Protein AF-A0A524GMK8-F1 (afdb_monomer)

Sequence (303 aa):
PWGSTVVLCGSPEEVAEARLRLHRVGYEVAGALDIGNWIAAKQPVFSNEPIAPQELYRRMKDGSAPVIVDVRLPTEWMGLRIGNVLNMPLNQLSELSSKLDPAQPVTTVCNSAYRSSMGLGLLDRNGFKKVASMAGGGEAWITAGLPVLQPTAPGTAAAQPKRLVPLPDLIDPAQLKRMLMDLPGTFDLVDIRPTAHFSDYNLPGSRNVDVADLINNSVYLTGAGPLVIVDRDGSVALMAGGILAQKTARPIKVLFGGLSAYWNTAEMGEPVKAVPIAPGVPAAKPSIAPQTPDAPKKKSAGC

Structure (mmCIF, N/CA/C/O backbone):
data_AF-A0A524GMK8-F1
#
_entry.id   AF-A0A524GMK8-F1
#
loop_
_atom_site.group_PDB
_atom_site.id
_atom_site.type_symbol
_atom_site.label_atom_id
_atom_site.label_alt_id
_atom_site.label_comp_id
_atom_site.label_asym_id
_atom_site.label_entity_id
_atom_site.label_seq_id
_atom_site.pdbx_PDB_ins_code
_atom_site.Cartn_x
_atom_site.Cartn_y
_atom_site.Cartn_z
_atom_site.occupancy
_atom_site.B_iso_or_equiv
_atom_site.auth_seq_id
_atom_site.auth_comp_id
_atom_site.auth_asym_id
_atom_site.auth_atom_id
_atom_site.pdbx_PDB_model_num
ATOM 1 N N . PRO A 1 1 ? -20.615 3.533 3.857 1.00 54.44 1 PRO A N 1
ATOM 2 C CA . PRO A 1 1 ? -21.530 3.001 2.820 1.00 54.44 1 PRO A CA 1
ATOM 3 C C . PRO A 1 1 ? -22.330 4.146 2.196 1.00 54.44 1 PRO A C 1
ATOM 5 O O . PRO A 1 1 ? -22.780 5.030 2.921 1.00 54.44 1 PRO A O 1
ATOM 8 N N . TRP A 1 2 ? -22.462 4.158 0.870 1.00 61.56 2 TRP A N 1
ATOM 9 C CA . TRP A 1 2 ? -23.349 5.099 0.183 1.00 61.56 2 TRP A CA 1
ATOM 10 C C . TRP A 1 2 ? -24.781 4.963 0.730 1.00 61.56 2 TRP A C 1
ATOM 12 O O . TRP A 1 2 ? -25.239 3.846 0.964 1.00 61.56 2 TRP A O 1
ATOM 22 N N . GLY A 1 3 ? -25.444 6.090 1.008 1.00 71.06 3 GLY A N 1
ATOM 23 C CA . GLY A 1 3 ? -26.785 6.126 1.615 1.00 71.06 3 GLY A CA 1
ATOM 24 C C . GLY A 1 3 ? -26.837 5.977 3.145 1.00 71.06 3 GLY A C 1
ATOM 25 O O . GLY A 1 3 ? -27.923 5.906 3.709 1.00 71.06 3 GLY A O 1
ATOM 26 N N . SER A 1 4 ? -25.697 5.921 3.843 1.00 78.19 4 SER A N 1
ATOM 27 C CA . SER A 1 4 ? -25.675 5.952 5.314 1.00 78.19 4 SER A CA 1
ATOM 28 C C . SER A 1 4 ? -25.791 7.374 5.856 1.00 78.19 4 SER A C 1
ATOM 30 O O . SER A 1 4 ? -25.134 8.281 5.350 1.00 78.19 4 SER A O 1
ATOM 32 N N . THR A 1 5 ? -26.550 7.546 6.938 1.00 84.31 5 THR A N 1
ATOM 33 C CA . THR A 1 5 ? -26.620 8.805 7.688 1.00 84.31 5 THR A CA 1
ATOM 34 C C . THR A 1 5 ? -25.246 9.155 8.259 1.00 84.31 5 THR A C 1
ATOM 36 O O . THR A 1 5 ? -24.715 8.424 9.098 1.00 84.31 5 THR A O 1
ATOM 39 N N . VAL A 1 6 ? -24.669 10.274 7.818 1.00 90.12 6 VAL A N 1
ATOM 40 C CA . VAL A 1 6 ? -23.383 10.770 8.326 1.00 90.12 6 VAL A CA 1
ATOM 41 C C . VAL A 1 6 ? -23.623 11.869 9.352 1.00 90.12 6 VAL A C 1
ATOM 43 O O . VAL A 1 6 ? -24.271 12.870 9.055 1.00 90.12 6 VAL A O 1
ATOM 46 N N . VAL A 1 7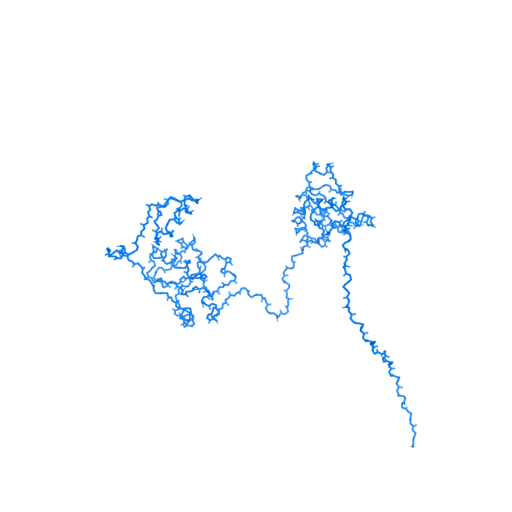 ? -23.065 11.700 10.549 1.00 91.31 7 VAL A N 1
ATOM 47 C CA . VAL A 1 7 ? -23.026 12.729 11.595 1.00 91.31 7 VAL A CA 1
ATOM 48 C C . VAL A 1 7 ? -21.565 13.051 11.878 1.00 91.31 7 VAL A C 1
ATOM 50 O O . VAL A 1 7 ? -20.759 12.141 12.076 1.00 91.31 7 VAL A O 1
ATOM 53 N N . LEU A 1 8 ? -21.216 14.334 11.856 1.00 92.19 8 LEU A N 1
ATOM 54 C CA . LEU A 1 8 ? -19.855 14.801 12.120 1.00 92.19 8 LEU A CA 1
ATOM 55 C C . LEU A 1 8 ? -19.672 15.148 13.593 1.00 92.19 8 LEU A C 1
ATOM 57 O O . LEU A 1 8 ? -20.618 15.553 14.248 1.00 92.19 8 LEU A O 1
ATOM 61 N N . CYS A 1 9 ? -18.456 15.024 14.106 1.00 89.69 9 CYS A N 1
ATOM 62 C CA . CYS A 1 9 ? -18.094 15.444 15.456 1.00 89.69 9 CYS A CA 1
ATOM 63 C C . CYS A 1 9 ? -16.723 16.117 15.383 1.00 89.69 9 CYS A C 1
ATOM 65 O O . CYS A 1 9 ? -15.827 15.584 14.730 1.00 89.69 9 CYS A O 1
ATOM 67 N N . GLY A 1 10 ? -16.565 17.272 16.023 1.00 88.75 10 GLY A N 1
ATOM 68 C CA . GLY A 1 10 ? -15.344 18.077 15.961 1.00 88.75 10 GLY A CA 1
ATOM 69 C C . GLY A 1 10 ? -15.625 19.541 16.276 1.00 88.75 10 GLY A C 1
ATOM 70 O O . GLY A 1 10 ? -16.745 19.894 16.654 1.00 88.75 10 GLY A O 1
ATOM 71 N N . SER A 1 11 ? -14.620 20.396 16.111 1.00 88.94 11 SER A N 1
ATOM 72 C CA . SER A 1 11 ? -14.816 21.843 16.218 1.00 88.94 11 SER A CA 1
ATOM 73 C C . SER A 1 11 ? -15.738 22.366 15.101 1.00 88.94 11 SER A C 1
ATOM 75 O O . SER A 1 11 ? -15.845 21.741 14.039 1.00 88.94 11 SER A O 1
ATOM 77 N N . PRO A 1 12 ? -16.400 23.522 15.289 1.00 88.56 12 PRO A N 1
ATOM 78 C CA . PRO A 1 12 ? -17.263 24.102 14.258 1.00 88.56 12 PRO A CA 1
ATOM 79 C C . PRO A 1 12 ? -16.560 24.301 12.905 1.00 88.56 12 PRO A C 1
ATOM 81 O O . PRO A 1 12 ? -17.168 24.074 11.858 1.00 88.56 12 PRO A O 1
ATOM 84 N N . GLU A 1 13 ? -15.279 24.679 12.925 1.00 91.25 13 GLU A N 1
ATOM 85 C CA . GLU A 1 13 ? -14.460 24.883 11.725 1.00 91.25 13 GLU A CA 1
ATOM 86 C C . GLU A 1 13 ? -14.201 23.563 10.984 1.00 91.25 13 GLU A C 1
ATOM 88 O O . GLU A 1 13 ? -14.466 23.460 9.783 1.00 91.25 13 GLU A O 1
ATOM 93 N N . GLU A 1 14 ? -13.781 22.519 11.706 1.00 91.19 14 GLU A N 1
ATOM 94 C CA . GLU A 1 14 ? -13.540 21.186 11.137 1.00 91.19 14 GLU A CA 1
ATOM 95 C C . GLU A 1 14 ? -14.823 20.566 10.580 1.00 91.19 14 GLU A C 1
ATOM 97 O O . GLU A 1 14 ? -14.815 19.960 9.508 1.00 91.19 14 GLU A O 1
ATOM 102 N N . VAL A 1 15 ? -15.948 20.726 11.283 1.00 92.69 15 VAL A N 1
ATOM 103 C CA . VAL A 1 15 ? -17.256 20.230 10.838 1.00 92.69 15 VAL A CA 1
ATOM 104 C C . VAL A 1 15 ? -17.680 20.915 9.539 1.00 92.69 15 VAL A C 1
ATOM 106 O O . VAL A 1 15 ? -18.165 20.242 8.625 1.00 92.69 15 VAL A O 1
ATOM 109 N N . ALA A 1 16 ? -17.491 22.232 9.427 1.00 90.88 16 ALA A N 1
ATOM 110 C CA . ALA A 1 16 ? -17.815 22.980 8.215 1.00 90.88 16 ALA A CA 1
ATOM 111 C C . ALA A 1 16 ? -16.963 22.520 7.021 1.00 90.88 16 ALA A C 1
ATOM 113 O O . ALA A 1 16 ? -17.498 22.253 5.938 1.00 90.88 16 ALA A O 1
ATOM 114 N N . GLU A 1 17 ? -15.654 22.360 7.224 1.00 93.25 17 GLU A N 1
ATOM 115 C CA . GLU A 1 17 ? -14.736 21.862 6.198 1.00 93.25 17 GLU A CA 1
ATOM 116 C C . GLU A 1 17 ? -15.067 20.419 5.783 1.00 93.25 17 GLU A C 1
ATOM 118 O O . GLU A 1 17 ? -15.180 20.114 4.589 1.00 93.25 17 GLU A O 1
ATOM 123 N N . ALA A 1 18 ? -15.262 19.526 6.755 1.00 92.69 18 ALA A N 1
ATOM 124 C CA . ALA A 1 18 ? -15.585 18.125 6.511 1.00 92.69 18 ALA A CA 1
ATOM 125 C C . ALA A 1 18 ? -16.914 17.978 5.762 1.00 92.69 18 ALA A C 1
ATOM 127 O O . ALA A 1 18 ? -16.993 17.196 4.812 1.00 92.69 18 ALA A O 1
ATOM 128 N N . ARG A 1 19 ? -17.935 18.774 6.110 1.00 93.38 19 ARG A N 1
ATOM 129 C CA . ARG A 1 19 ? -19.222 18.802 5.399 1.00 93.38 19 ARG A CA 1
ATOM 130 C C . ARG A 1 19 ? -19.050 19.172 3.928 1.00 93.38 19 ARG A C 1
ATOM 132 O O . ARG A 1 19 ? -19.602 18.489 3.067 1.00 93.38 19 ARG A O 1
ATOM 139 N N . LEU A 1 20 ? -18.258 20.204 3.629 1.00 91.31 20 LEU A N 1
ATOM 140 C CA . LEU A 1 20 ? -17.973 20.614 2.251 1.00 91.31 20 LEU A CA 1
ATOM 141 C C . LEU A 1 20 ? -17.259 19.504 1.466 1.00 91.31 20 LEU A C 1
ATOM 143 O O . LEU A 1 20 ? -17.615 19.221 0.321 1.00 91.31 20 LEU A O 1
ATOM 147 N N . ARG A 1 21 ? -16.250 18.867 2.070 1.00 93.56 21 ARG A N 1
ATOM 148 C CA . ARG A 1 21 ? -15.472 17.797 1.425 1.00 93.56 21 ARG A CA 1
ATOM 149 C C . ARG A 1 21 ? -16.310 16.549 1.171 1.00 93.56 21 ARG A C 1
ATOM 151 O O . ARG A 1 21 ? -16.232 15.995 0.079 1.00 93.56 21 ARG A O 1
ATOM 158 N N . LEU A 1 22 ? -17.132 16.142 2.136 1.00 90.94 22 LEU A N 1
ATOM 159 C CA . LEU A 1 22 ? -18.020 14.983 2.017 1.00 90.94 22 LEU A CA 1
ATOM 160 C C . LEU A 1 22 ? -19.098 15.185 0.951 1.00 90.94 22 LEU A C 1
ATOM 162 O O . LEU A 1 22 ? -19.335 14.280 0.154 1.00 90.94 22 LEU A O 1
ATOM 166 N N . HIS A 1 23 ? -19.665 16.389 0.853 1.00 89.94 23 HIS A N 1
ATOM 167 C CA . HIS A 1 23 ? -20.620 16.714 -0.206 1.00 89.94 23 HIS A CA 1
ATOM 168 C C . HIS A 1 23 ? -20.011 16.546 -1.610 1.00 89.94 23 HIS A C 1
ATOM 170 O O . HIS A 1 23 ? -20.660 16.030 -2.514 1.00 89.94 23 HIS A O 1
ATOM 176 N N . ARG A 1 24 ? -18.736 16.918 -1.810 1.00 91.31 24 ARG A N 1
ATOM 177 C CA . ARG A 1 24 ? -18.041 16.768 -3.110 1.00 91.31 24 ARG A CA 1
ATOM 178 C C . ARG A 1 24 ? -17.852 15.317 -3.546 1.00 91.31 24 ARG A C 1
ATOM 180 O O . ARG A 1 24 ? -17.726 15.062 -4.738 1.00 91.31 24 ARG A O 1
ATOM 187 N N . VAL A 1 25 ? -17.820 14.387 -2.597 1.00 88.94 25 VAL A N 1
ATOM 188 C CA . VAL A 1 25 ? -17.731 12.944 -2.863 1.00 88.94 25 VAL A CA 1
ATOM 189 C C . VAL A 1 25 ? -19.093 12.246 -2.748 1.00 88.94 25 VAL A C 1
ATOM 191 O O . VAL A 1 25 ? -19.148 11.019 -2.744 1.00 88.94 25 VAL A O 1
ATOM 194 N N . GLY A 1 26 ? -20.182 13.024 -2.682 1.00 87.12 26 GLY A N 1
ATOM 195 C CA . GLY A 1 26 ? -21.561 12.541 -2.758 1.00 87.12 26 GLY A CA 1
ATOM 196 C C . GLY A 1 26 ? -22.177 12.067 -1.442 1.00 87.12 26 GLY A C 1
ATOM 197 O O . GLY A 1 26 ? -23.202 11.392 -1.459 1.00 87.12 26 GLY A O 1
ATOM 198 N N . TYR A 1 27 ? -21.580 12.409 -0.299 1.00 88.69 27 TYR A N 1
ATOM 199 C CA . TYR A 1 27 ? -22.165 12.128 1.012 1.00 88.69 27 TYR A CA 1
ATOM 200 C C . TYR A 1 27 ? -22.990 13.309 1.522 1.00 88.69 27 TYR A C 1
ATOM 202 O O . TYR A 1 27 ? -22.522 14.449 1.540 1.00 88.69 27 TYR A O 1
ATOM 210 N N . GLU A 1 28 ? -24.184 13.012 2.031 1.00 87.12 28 GLU A N 1
ATOM 211 C CA . GLU A 1 28 ? -25.009 13.973 2.759 1.00 87.12 28 GLU A CA 1
ATOM 212 C C . GLU A 1 28 ? -24.764 13.862 4.267 1.00 87.12 28 GLU A C 1
ATOM 214 O O . GLU A 1 28 ? -24.875 12.793 4.872 1.00 87.12 28 GLU A O 1
ATOM 219 N N . VAL A 1 29 ? -24.416 14.991 4.884 1.00 90.25 29 VAL A N 1
ATOM 220 C CA . VAL A 1 29 ? -24.220 15.092 6.332 1.00 90.25 29 VAL A CA 1
ATOM 221 C C . VAL A 1 29 ? -25.539 15.498 6.979 1.00 90.25 29 VAL A C 1
ATOM 223 O O . VAL A 1 29 ? -26.025 16.604 6.745 1.00 90.25 29 VAL A O 1
ATOM 226 N N . ALA A 1 30 ? -26.084 14.618 7.816 1.00 89.81 30 ALA A N 1
ATOM 227 C CA . ALA A 1 30 ? -27.350 14.811 8.518 1.00 89.81 30 ALA A CA 1
ATOM 228 C C . ALA A 1 30 ? -27.254 15.826 9.665 1.00 89.81 30 ALA A C 1
ATOM 230 O O . ALA A 1 30 ? -28.245 16.456 10.022 1.00 89.81 30 ALA A O 1
ATOM 231 N N . GLY A 1 31 ? -26.066 16.003 10.243 1.00 90.38 31 GLY A N 1
ATOM 232 C CA . GLY A 1 31 ? -25.846 16.975 11.305 1.00 90.38 31 GLY A CA 1
ATOM 233 C C . GLY A 1 31 ? -24.457 16.885 11.921 1.00 90.38 31 GLY A C 1
ATOM 234 O O . GLY A 1 31 ? -23.596 16.127 11.464 1.00 90.38 31 GLY A O 1
ATOM 235 N N . ALA A 1 32 ? -24.264 17.667 12.977 1.00 91.31 32 ALA A N 1
ATOM 236 C CA . ALA A 1 32 ? -23.066 17.654 13.798 1.00 91.31 32 ALA A CA 1
ATOM 237 C C . ALA A 1 32 ? -23.431 17.307 15.242 1.00 91.31 32 ALA A C 1
ATOM 239 O O . ALA A 1 32 ? -24.454 17.758 15.758 1.00 91.31 32 ALA A O 1
ATOM 240 N N . LEU A 1 33 ? -22.593 16.499 15.874 1.00 89.44 33 LEU A N 1
ATOM 241 C CA . LEU A 1 33 ? -22.683 16.109 17.264 1.00 89.44 33 LEU A CA 1
ATOM 242 C C . LEU A 1 33 ? -21.609 16.847 18.061 1.00 89.44 33 LEU A C 1
ATOM 244 O O . LEU A 1 33 ? -20.425 16.784 17.734 1.00 89.44 33 LEU A O 1
ATOM 248 N N . ASP A 1 34 ? -22.037 17.489 19.142 1.00 89.44 34 ASP A N 1
ATOM 249 C CA . ASP A 1 34 ? -21.149 18.022 20.167 1.00 89.44 34 ASP A CA 1
ATOM 250 C C . ASP A 1 34 ? -20.914 16.946 21.238 1.00 89.44 34 ASP A C 1
ATOM 252 O O . ASP A 1 34 ? -21.844 16.517 21.932 1.00 89.44 34 ASP A O 1
ATOM 256 N N . ILE A 1 35 ? -19.664 16.492 21.361 1.00 86.12 35 ILE A N 1
ATOM 257 C CA . ILE A 1 35 ? -19.292 15.447 22.320 1.00 86.12 35 ILE A CA 1
ATOM 258 C C . ILE A 1 35 ? -19.439 15.909 23.776 1.00 86.12 35 ILE A C 1
ATOM 260 O O . ILE A 1 35 ? -19.764 15.099 24.642 1.00 86.12 35 ILE A O 1
ATOM 264 N N . GLY A 1 36 ? -19.253 17.200 24.058 1.00 88.25 36 GLY A N 1
ATOM 265 C CA . GLY A 1 36 ? -19.432 17.778 25.387 1.00 88.25 36 GLY A CA 1
ATOM 266 C C . GLY A 1 36 ? -20.886 17.686 25.836 1.00 88.25 36 GLY A C 1
ATOM 267 O O . GLY A 1 36 ? -21.161 17.211 26.938 1.00 88.25 36 GLY A O 1
ATOM 268 N N . ASN A 1 37 ? -21.823 18.029 24.950 1.00 90.12 37 ASN A N 1
ATOM 269 C CA . ASN A 1 37 ? -23.256 17.873 25.216 1.00 90.12 37 ASN A CA 1
ATOM 270 C C . ASN A 1 37 ? -23.659 16.399 25.369 1.00 90.12 37 ASN A C 1
ATOM 272 O O . ASN A 1 37 ? -24.466 16.074 26.238 1.00 90.12 37 ASN A O 1
ATOM 276 N N . TRP A 1 38 ? -23.077 15.496 24.574 1.00 89.75 38 TRP A N 1
ATOM 277 C CA . TRP A 1 38 ? -23.305 14.050 24.693 1.00 89.75 38 TRP A CA 1
ATOM 278 C C . TRP A 1 38 ? -22.874 13.511 26.065 1.00 89.75 38 TRP A C 1
ATOM 280 O O . TRP A 1 38 ? -23.631 12.796 26.728 1.00 89.75 38 TRP A O 1
ATOM 290 N N . ILE A 1 39 ? -21.683 13.911 26.522 1.00 89.62 39 ILE A N 1
ATOM 291 C CA . ILE A 1 39 ? -21.149 13.558 27.843 1.00 89.62 39 ILE A CA 1
ATOM 292 C C . ILE A 1 39 ? -22.009 14.171 28.956 1.00 89.62 39 ILE A C 1
ATOM 294 O O . ILE A 1 39 ? -22.375 13.472 29.901 1.00 89.62 39 ILE A O 1
ATOM 298 N N . ALA A 1 40 ? -22.386 15.449 28.840 1.00 92.50 40 ALA A N 1
ATOM 299 C CA . ALA A 1 40 ? -23.237 16.134 29.817 1.00 92.50 40 ALA A CA 1
ATOM 300 C C . ALA A 1 40 ? -24.624 15.480 29.939 1.00 92.50 40 ALA A C 1
ATOM 302 O O . ALA A 1 40 ? -25.166 15.358 31.038 1.00 92.50 40 ALA A O 1
ATOM 303 N N . ALA A 1 41 ? -25.163 14.981 28.825 1.00 93.19 41 ALA A N 1
ATOM 304 C CA . ALA A 1 41 ? -26.403 14.214 28.773 1.00 93.19 41 ALA A CA 1
ATOM 305 C C . ALA A 1 41 ? -26.263 12.767 29.289 1.00 93.19 41 ALA A C 1
ATOM 307 O O . ALA A 1 41 ? -27.230 12.007 29.218 1.00 93.19 41 ALA A O 1
ATOM 308 N N . LYS A 1 42 ? -25.088 12.377 29.810 1.00 91.50 42 LYS A N 1
ATOM 309 C CA . LYS A 1 42 ? -24.774 11.032 30.327 1.00 91.50 42 LYS A CA 1
ATOM 310 C C . LYS A 1 42 ? -25.042 9.919 29.313 1.00 91.50 42 LYS A C 1
ATOM 312 O O . LYS A 1 42 ? -25.407 8.803 29.685 1.00 91.50 42 LYS A O 1
ATOM 317 N N . GLN A 1 43 ? -24.879 10.227 28.031 1.00 90.25 43 GLN A N 1
ATOM 318 C CA . GLN A 1 43 ? -25.017 9.232 26.980 1.00 90.25 43 GLN A CA 1
ATOM 319 C C . GLN A 1 43 ? -23.828 8.257 27.006 1.00 90.25 43 GLN A C 1
ATOM 321 O O . GLN A 1 43 ? -22.758 8.600 27.519 1.00 90.25 43 GLN A O 1
ATOM 326 N N . PRO A 1 44 ? -23.980 7.039 26.457 1.00 85.56 44 PRO A N 1
ATOM 327 C CA . PRO A 1 44 ? -22.906 6.056 26.445 1.00 85.56 44 PRO A CA 1
ATOM 328 C C . PRO A 1 44 ? -21.674 6.577 25.700 1.00 85.56 44 PRO A C 1
ATOM 330 O O . PRO A 1 44 ? -21.772 7.048 24.564 1.00 85.56 44 PRO A O 1
ATOM 333 N N . VAL A 1 45 ? -20.508 6.456 26.333 1.00 83.50 45 VAL A N 1
ATOM 334 C CA . VAL A 1 45 ? -19.208 6.754 25.728 1.00 83.50 45 VAL A CA 1
ATOM 335 C C . VAL A 1 45 ? -18.346 5.511 25.832 1.00 83.50 45 VAL A C 1
ATOM 337 O O . VAL A 1 45 ? -18.158 4.956 26.913 1.00 83.50 45 VAL A O 1
ATOM 340 N N . PHE A 1 46 ? -17.817 5.084 24.692 1.00 81.44 46 PHE A N 1
ATOM 341 C CA . PHE A 1 46 ? -16.808 4.044 24.646 1.00 81.44 46 PHE A CA 1
ATOM 342 C C . PHE A 1 46 ? -15.427 4.691 24.747 1.00 81.44 46 PHE A C 1
ATOM 344 O O . PHE A 1 46 ? -15.064 5.522 23.915 1.00 81.44 46 PHE A O 1
ATOM 351 N N . SER A 1 47 ? -14.664 4.308 25.765 1.00 79.69 47 SER A N 1
ATOM 352 C CA . SER A 1 47 ? -13.269 4.701 25.932 1.00 79.69 47 SER A CA 1
ATOM 353 C C . SER A 1 47 ? -12.429 3.452 26.148 1.00 79.69 47 SER A C 1
ATOM 355 O O . SER A 1 47 ? -12.870 2.493 26.781 1.00 79.69 47 SER A O 1
ATOM 357 N N . ASN A 1 4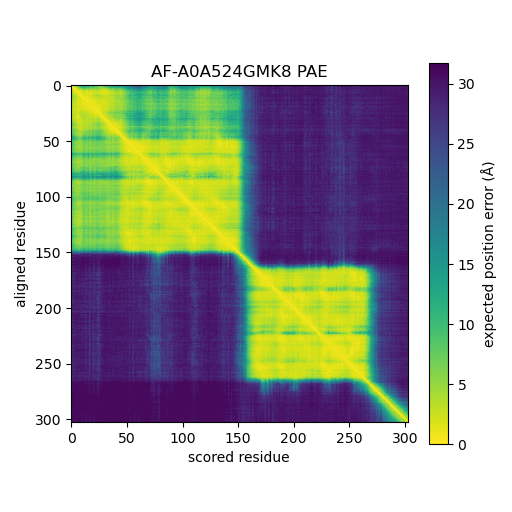8 ? -11.219 3.463 25.609 1.00 83.81 48 ASN A N 1
ATOM 358 C CA . ASN A 1 48 ? -10.216 2.438 25.839 1.00 83.81 48 ASN A CA 1
ATOM 359 C C . ASN A 1 48 ? -8.875 3.114 26.095 1.00 83.81 48 ASN A C 1
ATOM 361 O O . ASN A 1 48 ? -8.622 4.222 25.622 1.00 83.81 48 ASN A O 1
ATOM 365 N N . GLU A 1 49 ? -8.024 2.427 26.844 1.00 87.75 49 GLU A N 1
ATOM 366 C CA . GLU A 1 49 ? -6.667 2.880 27.094 1.00 87.75 49 GLU A CA 1
ATOM 367 C C . GLU A 1 49 ? -5.744 2.372 25.975 1.00 87.75 49 GLU A C 1
ATOM 369 O O . GLU A 1 49 ? -5.672 1.158 25.739 1.00 87.75 49 GLU A O 1
ATOM 374 N N . PRO A 1 50 ? -5.043 3.269 25.256 1.00 92.06 50 PRO A N 1
ATOM 375 C CA . PRO A 1 50 ? -4.076 2.860 24.252 1.00 92.06 50 PRO A CA 1
ATOM 376 C C . PRO A 1 50 ? -2.921 2.070 24.872 1.00 92.06 50 PRO A C 1
ATOM 378 O O . PRO A 1 50 ? -2.380 2.443 25.910 1.00 92.06 50 PRO A O 1
ATOM 381 N N . ILE A 1 51 ? -2.479 1.006 24.202 1.00 94.75 51 ILE A N 1
ATOM 382 C CA . ILE A 1 51 ? -1.336 0.209 24.667 1.00 94.75 51 ILE A CA 1
ATOM 383 C C . ILE A 1 51 ? -0.044 0.838 24.139 1.00 94.75 51 ILE A C 1
ATOM 385 O O . ILE A 1 51 ? 0.099 1.045 22.932 1.00 94.75 51 ILE A O 1
ATOM 389 N N . ALA A 1 52 ? 0.913 1.124 25.023 1.00 95.94 52 ALA A N 1
ATOM 390 C CA . ALA A 1 52 ? 2.229 1.623 24.627 1.00 95.94 52 ALA A CA 1
ATOM 391 C C . ALA A 1 52 ? 3.015 0.568 23.811 1.00 95.94 52 ALA A C 1
ATOM 393 O O . ALA A 1 52 ? 2.943 -0.620 24.140 1.00 95.94 52 ALA A O 1
ATOM 394 N N . PRO A 1 53 ? 3.818 0.960 22.800 1.00 95.12 53 PRO A N 1
ATOM 395 C CA . PRO A 1 53 ? 4.577 0.016 21.971 1.00 95.12 53 PRO A CA 1
ATOM 396 C C . PRO A 1 53 ? 5.467 -0.948 22.768 1.00 95.12 53 PRO A C 1
ATOM 398 O O . PRO A 1 53 ? 5.485 -2.148 22.503 1.00 95.12 53 PRO A O 1
ATOM 401 N N . GLN A 1 54 ? 6.172 -0.446 23.786 1.00 95.62 54 GLN A N 1
ATOM 402 C CA . GLN A 1 54 ? 7.065 -1.240 24.634 1.00 95.62 54 GLN A CA 1
ATOM 403 C C . GLN A 1 54 ? 6.295 -2.279 25.455 1.00 95.62 54 GLN A C 1
ATOM 405 O O . GLN A 1 54 ? 6.755 -3.410 25.599 1.00 95.62 54 GLN A O 1
ATOM 410 N N . GLU A 1 55 ? 5.113 -1.914 25.957 1.00 95.50 55 GLU A N 1
ATOM 411 C CA . GLU A 1 55 ? 4.245 -2.830 26.697 1.00 95.50 55 GLU A CA 1
ATOM 412 C C . GLU A 1 55 ? 3.654 -3.893 25.768 1.00 95.50 55 GLU A C 1
ATOM 414 O O . GLU A 1 55 ? 3.664 -5.077 26.104 1.00 95.50 55 GLU A O 1
ATOM 419 N N . LEU A 1 56 ? 3.212 -3.510 24.564 1.00 94.75 56 LEU A N 1
ATOM 420 C CA . LEU A 1 56 ? 2.747 -4.473 23.567 1.00 94.75 56 LEU A CA 1
ATOM 421 C C . LEU A 1 56 ? 3.864 -5.459 23.195 1.00 94.75 56 LEU A C 1
ATOM 423 O O . LEU A 1 56 ? 3.633 -6.665 23.166 1.00 94.75 56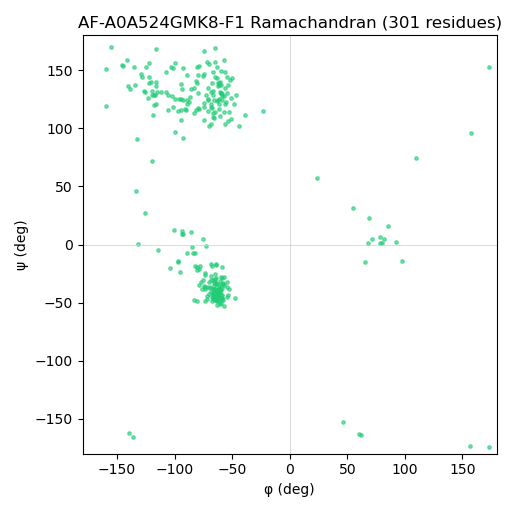 LEU A O 1
ATOM 427 N N . TYR A 1 57 ? 5.091 -4.972 22.996 1.00 95.06 57 TYR A N 1
ATOM 428 C CA . TYR A 1 57 ? 6.249 -5.822 22.724 1.00 95.06 57 TYR A CA 1
ATOM 429 C C . TYR A 1 57 ? 6.603 -6.746 23.894 1.00 95.06 57 TYR A C 1
ATOM 431 O O . TYR A 1 57 ? 6.929 -7.913 23.673 1.00 95.06 57 TYR A O 1
ATOM 439 N N . ARG A 1 58 ? 6.503 -6.267 25.141 1.00 95.19 58 ARG A N 1
ATOM 440 C CA . ARG A 1 58 ? 6.681 -7.099 26.341 1.00 95.19 58 ARG A CA 1
ATOM 441 C C . ARG A 1 58 ? 5.688 -8.264 26.340 1.00 95.19 58 ARG A C 1
ATOM 443 O O . ARG A 1 58 ? 6.116 -9.406 26.487 1.00 95.19 58 ARG A O 1
ATOM 450 N N . ARG A 1 59 ? 4.407 -7.983 26.068 1.00 93.94 59 ARG A N 1
ATOM 451 C CA . ARG A 1 59 ? 3.348 -9.003 25.961 1.00 93.94 59 ARG A CA 1
ATOM 452 C C . ARG A 1 59 ? 3.555 -9.969 24.790 1.00 93.94 59 ARG A C 1
ATOM 454 O O . ARG A 1 59 ? 3.202 -11.140 24.860 1.00 93.94 59 ARG A O 1
ATOM 461 N N . MET A 1 60 ? 4.150 -9.506 23.690 1.00 92.50 60 MET A N 1
ATOM 462 C CA . MET A 1 60 ? 4.520 -10.393 22.577 1.00 92.50 60 MET A CA 1
ATOM 463 C C . MET A 1 60 ? 5.611 -11.391 22.974 1.00 92.50 60 MET A C 1
ATOM 465 O O . MET A 1 60 ? 5.582 -12.526 22.507 1.00 92.50 60 MET A O 1
ATOM 469 N N . LYS A 1 61 ? 6.562 -10.997 23.831 1.00 92.25 61 LYS A N 1
ATOM 470 C CA . LYS A 1 61 ? 7.645 -11.885 24.283 1.00 92.25 61 LYS A CA 1
ATOM 471 C C . LYS A 1 61 ? 7.208 -12.908 25.321 1.00 92.25 61 LYS A C 1
ATOM 473 O O . LYS A 1 61 ? 7.716 -14.022 25.306 1.00 92.25 61 LYS A O 1
ATOM 478 N N . ASP A 1 62 ? 6.329 -12.519 26.238 1.00 93.56 62 ASP A N 1
ATOM 479 C CA . ASP A 1 62 ? 5.863 -13.397 27.318 1.00 93.56 62 ASP A CA 1
ATOM 480 C C . ASP A 1 62 ? 4.682 -14.298 26.900 1.00 93.56 62 ASP A C 1
ATOM 482 O O . ASP A 1 62 ? 4.233 -15.129 27.686 1.00 93.56 62 ASP A O 1
ATOM 486 N N . GLY A 1 63 ? 4.197 -14.158 25.659 1.00 89.44 63 GLY A N 1
ATOM 487 C CA . GLY A 1 63 ? 3.093 -14.947 25.110 1.00 89.44 63 GLY A CA 1
ATOM 488 C C . GLY A 1 63 ? 1.703 -14.493 25.565 1.00 89.44 63 GLY A C 1
ATOM 489 O O . GLY A 1 63 ? 0.720 -15.147 25.226 1.00 89.44 63 GLY A O 1
ATOM 490 N N . SER A 1 64 ? 1.593 -13.377 26.293 1.00 92.50 64 SER A N 1
ATOM 491 C CA . SER A 1 64 ? 0.322 -12.796 26.756 1.00 92.50 64 SER A CA 1
ATOM 492 C C . SER A 1 64 ? -0.253 -11.731 25.811 1.00 92.50 64 SER A C 1
ATOM 494 O O . SER A 1 64 ? -1.179 -10.997 26.171 1.00 92.50 64 SER A O 1
ATOM 496 N N . ALA A 1 65 ? 0.299 -11.609 24.601 1.00 90.50 65 ALA A N 1
ATOM 497 C CA . ALA A 1 65 ? -0.148 -10.627 23.625 1.00 90.50 65 ALA A CA 1
ATOM 498 C C . ALA A 1 65 ? -1.621 -10.824 23.228 1.00 90.50 65 ALA A C 1
ATOM 500 O O . ALA A 1 65 ? -2.062 -11.953 23.007 1.00 90.50 65 ALA A O 1
ATOM 501 N N . PRO A 1 66 ? -2.375 -9.721 23.072 1.00 92.75 66 PRO A N 1
ATOM 502 C CA . PRO A 1 66 ? -3.672 -9.764 22.414 1.00 92.75 66 PRO A CA 1
ATOM 503 C C . PRO A 1 66 ? -3.520 -10.139 20.935 1.00 92.75 66 PRO A C 1
ATOM 505 O O . PRO A 1 66 ? -2.425 -10.088 20.372 1.00 92.75 66 PRO A O 1
ATOM 508 N N . VAL A 1 67 ? -4.633 -10.436 20.268 1.00 94.31 67 VAL A N 1
ATOM 509 C CA . VAL A 1 67 ? -4.658 -10.551 18.808 1.00 94.31 67 VAL A CA 1
ATOM 510 C C . VAL A 1 67 ? -4.341 -9.182 18.216 1.00 94.31 67 VAL A C 1
ATOM 512 O O . VAL A 1 67 ? -5.108 -8.235 18.374 1.00 94.31 67 VAL A O 1
ATOM 515 N N . ILE A 1 68 ? -3.205 -9.056 17.537 1.00 95.00 68 ILE A N 1
ATOM 516 C CA . ILE A 1 68 ? -2.795 -7.788 16.930 1.00 95.00 68 ILE A CA 1
ATOM 517 C C . ILE A 1 68 ? -3.280 -7.747 15.478 1.00 95.00 68 ILE A C 1
ATOM 519 O O . ILE A 1 68 ? -2.963 -8.634 14.679 1.00 95.00 68 ILE A O 1
ATOM 523 N N . VAL A 1 69 ? -4.033 -6.700 15.144 1.00 96.12 69 VAL A N 1
ATOM 524 C CA . VAL A 1 69 ? -4.639 -6.482 13.827 1.00 96.12 69 VAL A CA 1
ATOM 525 C C . VAL A 1 69 ? -4.106 -5.189 13.215 1.00 96.12 69 VAL A C 1
ATOM 527 O O . VAL A 1 69 ? -4.408 -4.089 13.675 1.00 96.12 69 VAL A O 1
ATOM 530 N N . ASP A 1 70 ? -3.325 -5.308 12.149 1.00 95.94 70 ASP A N 1
ATOM 531 C CA . ASP A 1 70 ? -2.880 -4.181 11.340 1.00 95.94 70 ASP A CA 1
ATOM 532 C C . ASP A 1 70 ? -3.975 -3.774 10.348 1.00 95.94 70 ASP A C 1
ATOM 534 O O . ASP A 1 70 ? -4.332 -4.546 9.453 1.00 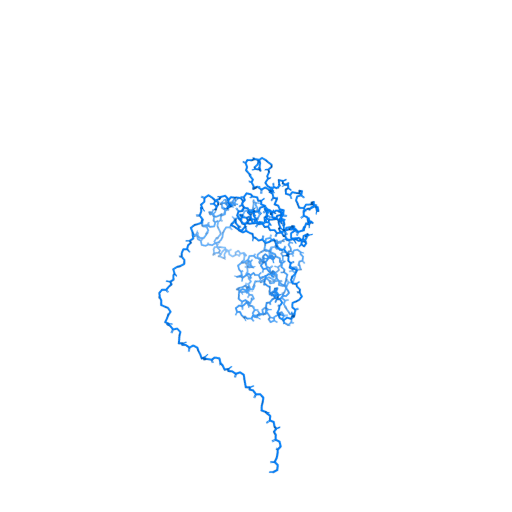95.94 70 ASP A O 1
ATOM 538 N N . VAL A 1 71 ? -4.498 -2.557 10.504 1.00 96.56 71 VAL A N 1
ATOM 539 C CA . VAL A 1 71 ? -5.611 -2.020 9.703 1.00 96.56 71 VAL A CA 1
ATOM 540 C C . VAL A 1 71 ? -5.159 -1.204 8.490 1.00 96.56 71 VAL A C 1
ATOM 542 O O . VAL A 1 71 ? -5.977 -0.539 7.844 1.00 96.56 71 VAL A O 1
ATOM 545 N N . ARG A 1 72 ? -3.860 -1.209 8.174 1.00 95.06 72 ARG A N 1
ATOM 546 C CA . ARG A 1 72 ? -3.319 -0.591 6.954 1.00 95.06 72 ARG A CA 1
ATOM 547 C C . ARG A 1 72 ? -3.636 -1.427 5.717 1.00 95.06 72 ARG A C 1
ATOM 549 O O . ARG A 1 72 ? -4.044 -2.586 5.814 1.00 95.06 72 ARG A O 1
ATOM 556 N N . LEU A 1 73 ? -3.435 -0.836 4.540 1.00 93.12 73 LEU A N 1
ATOM 557 C CA . LEU A 1 73 ? -3.540 -1.574 3.284 1.00 93.12 73 LEU A CA 1
ATOM 558 C C . LEU A 1 73 ? -2.467 -2.677 3.218 1.00 93.12 73 LEU A C 1
ATOM 560 O O . LEU A 1 73 ? -1.385 -2.504 3.790 1.00 93.12 73 LEU A O 1
ATOM 564 N N . PRO A 1 74 ? -2.710 -3.776 2.477 1.00 90.44 74 PRO A N 1
ATOM 565 C CA . PRO A 1 74 ? -1.750 -4.874 2.381 1.00 90.44 74 PRO A CA 1
ATOM 566 C C . PRO A 1 74 ? -0.375 -4.428 1.880 1.00 90.44 74 PRO A C 1
ATOM 568 O O . PRO A 1 74 ? 0.638 -4.917 2.360 1.00 90.44 74 PRO A O 1
ATOM 571 N N . THR A 1 75 ? -0.322 -3.450 0.972 1.00 86.12 75 THR A N 1
ATOM 572 C CA . THR A 1 75 ? 0.930 -2.883 0.448 1.00 86.12 75 THR A CA 1
ATOM 573 C C . THR A 1 75 ? 1.766 -2.197 1.532 1.00 86.12 75 THR A C 1
ATOM 575 O O . THR A 1 75 ? 2.975 -2.409 1.598 1.00 86.12 75 THR A O 1
ATOM 578 N N . GLU A 1 76 ? 1.131 -1.424 2.416 1.00 88.44 76 GLU A N 1
ATOM 579 C CA . GLU A 1 76 ? 1.790 -0.769 3.553 1.00 88.44 76 GLU A CA 1
ATOM 580 C C . GLU A 1 76 ? 2.286 -1.801 4.577 1.00 88.44 76 GLU A C 1
ATOM 582 O O . GLU A 1 76 ? 3.418 -1.720 5.055 1.00 88.44 76 GLU A O 1
ATOM 587 N N . TRP A 1 77 ? 1.439 -2.783 4.904 1.00 87.38 77 TRP A N 1
ATOM 588 C CA . TRP A 1 77 ? 1.762 -3.848 5.854 1.00 87.38 77 TRP A CA 1
ATOM 589 C C . TRP A 1 77 ? 2.890 -4.753 5.346 1.00 87.38 77 TRP A C 1
ATOM 591 O O . TRP A 1 77 ? 3.795 -5.096 6.103 1.00 87.38 77 TRP A O 1
ATOM 601 N N . MET A 1 78 ? 2.879 -5.109 4.060 1.00 84.19 78 MET A N 1
ATOM 602 C CA . MET A 1 78 ? 3.936 -5.910 3.442 1.00 84.19 78 MET A CA 1
ATOM 603 C C . MET A 1 78 ? 5.283 -5.190 3.439 1.00 84.19 78 MET A C 1
ATOM 605 O O . MET A 1 78 ? 6.298 -5.862 3.566 1.00 84.19 78 MET A O 1
ATOM 609 N N . GLY A 1 79 ? 5.314 -3.861 3.299 1.00 81.44 79 GLY A N 1
ATOM 610 C CA . GLY A 1 79 ? 6.561 -3.091 3.297 1.00 81.44 79 GLY A CA 1
ATOM 611 C C . GLY A 1 79 ? 7.258 -3.055 4.660 1.00 81.44 79 GLY A C 1
ATOM 612 O O . GLY A 1 79 ? 8.483 -3.120 4.732 1.00 81.44 79 GLY A O 1
ATOM 613 N N . LEU A 1 80 ? 6.488 -2.977 5.745 1.00 83.88 80 LEU A N 1
ATOM 614 C CA . LEU A 1 80 ? 6.996 -3.003 7.115 1.00 83.88 80 LEU A CA 1
ATOM 615 C C . LEU A 1 80 ? 5.863 -3.403 8.054 1.00 83.88 80 LEU A C 1
ATOM 617 O O . LEU A 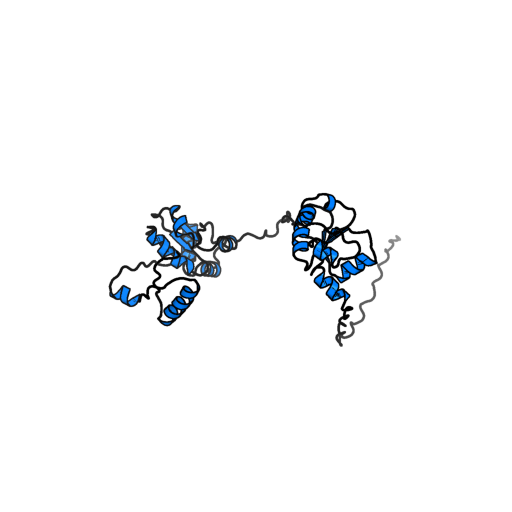1 80 ? 4.884 -2.664 8.186 1.00 83.88 80 LEU A O 1
ATOM 621 N N . ARG A 1 81 ? 6.016 -4.518 8.769 1.00 86.50 81 ARG A N 1
ATOM 622 C CA . ARG A 1 81 ? 5.062 -4.965 9.791 1.00 86.50 81 ARG A CA 1
ATOM 623 C C . ARG A 1 81 ? 5.719 -5.190 11.139 1.00 86.50 81 ARG A C 1
ATOM 625 O O . ARG A 1 81 ? 6.893 -5.530 11.251 1.00 86.50 81 ARG A O 1
ATOM 632 N N . ILE A 1 82 ? 4.916 -5.026 12.174 1.00 87.31 82 ILE A N 1
ATOM 633 C CA . ILE A 1 82 ? 5.292 -5.351 13.542 1.00 87.31 82 ILE A CA 1
ATOM 634 C C . ILE A 1 82 ? 5.062 -6.844 13.715 1.00 87.31 82 ILE A C 1
ATOM 636 O O . ILE A 1 82 ? 3.920 -7.261 13.638 1.00 87.31 82 ILE A O 1
ATOM 640 N N . GLY A 1 83 ? 6.116 -7.640 13.907 1.00 80.31 83 GLY A N 1
ATOM 641 C CA . GLY A 1 83 ? 6.012 -9.081 14.174 1.00 80.31 83 GLY A CA 1
ATOM 642 C C . GLY A 1 83 ? 5.046 -9.872 13.270 1.00 80.31 83 GLY A C 1
ATOM 643 O O . GLY A 1 83 ? 4.790 -9.523 12.115 1.00 80.31 83 GLY A O 1
ATOM 644 N N . ASN A 1 84 ? 4.521 -10.973 13.812 1.00 80.31 84 ASN A N 1
ATOM 645 C CA . ASN A 1 84 ? 3.510 -11.802 13.157 1.00 80.31 84 ASN A CA 1
ATOM 646 C C . ASN A 1 84 ? 2.115 -11.334 13.577 1.00 80.31 84 ASN A C 1
ATOM 648 O O . ASN A 1 84 ? 1.586 -11.773 14.594 1.00 80.31 84 ASN A O 1
ATOM 652 N N . VAL A 1 85 ? 1.543 -10.420 12.798 1.00 89.38 85 VAL A N 1
ATOM 653 C CA . VAL A 1 85 ? 0.233 -9.809 13.068 1.00 89.38 85 VAL A CA 1
ATOM 654 C C . VAL A 1 85 ? -0.719 -10.047 11.908 1.00 89.38 85 VAL A C 1
ATOM 656 O O . VAL A 1 85 ? -0.284 -10.265 10.774 1.00 89.38 85 VAL A O 1
ATOM 659 N N . LEU A 1 86 ? -2.020 -10.003 12.184 1.00 93.69 86 LEU A N 1
ATOM 660 C CA . LEU A 1 86 ? -3.053 -10.168 11.167 1.00 93.69 86 LEU A CA 1
ATOM 661 C C . LEU A 1 86 ? -3.232 -8.853 10.412 1.00 93.69 86 LEU A C 1
ATOM 663 O O . LEU A 1 86 ? -3.407 -7.817 11.041 1.00 93.69 86 LEU A O 1
ATOM 667 N N . ASN A 1 87 ? -3.229 -8.870 9.081 1.00 94.75 87 ASN A N 1
ATOM 668 C CA . ASN A 1 87 ? -3.608 -7.693 8.302 1.00 94.75 87 ASN A CA 1
ATOM 669 C C . ASN A 1 87 ? -5.091 -7.763 7.931 1.00 94.75 87 ASN A C 1
ATOM 671 O O . ASN A 1 87 ? -5.511 -8.657 7.200 1.00 94.75 87 ASN A O 1
ATOM 675 N N . MET A 1 88 ? -5.875 -6.818 8.445 1.00 96.44 88 MET A N 1
ATOM 676 C CA . MET A 1 88 ? -7.290 -6.643 8.113 1.00 96.44 88 MET A CA 1
ATOM 677 C C . MET A 1 88 ? -7.530 -5.158 7.829 1.00 96.44 88 MET A C 1
ATOM 679 O O . MET A 1 88 ? -7.796 -4.400 8.766 1.00 96.44 88 MET A O 1
ATOM 683 N N . PRO A 1 89 ? -7.403 -4.718 6.562 1.00 96.31 89 PRO A N 1
ATOM 684 C CA . PRO A 1 89 ? -7.513 -3.311 6.186 1.00 96.31 89 PRO A CA 1
ATOM 685 C C . PRO A 1 89 ? -8.791 -2.659 6.722 1.00 96.31 89 PRO A C 1
ATOM 687 O O . PRO A 1 89 ? -9.854 -3.277 6.701 1.00 96.31 89 PRO A O 1
ATOM 690 N N . LEU A 1 90 ? -8.714 -1.400 7.170 1.00 94.31 90 LEU A N 1
ATOM 691 C CA . LEU A 1 90 ? -9.835 -0.714 7.835 1.00 94.31 90 LEU A CA 1
ATOM 692 C C . LEU A 1 90 ? -11.144 -0.755 7.024 1.00 94.31 90 LEU A C 1
ATOM 694 O O . LEU A 1 90 ? -12.217 -0.933 7.592 1.00 94.31 90 LEU A O 1
ATOM 698 N N . ASN A 1 91 ? -11.057 -0.631 5.697 1.00 90.44 91 ASN A N 1
ATOM 699 C CA . ASN A 1 91 ? -12.205 -0.680 4.787 1.00 90.44 91 ASN A CA 1
ATOM 700 C C . ASN A 1 91 ? -12.865 -2.068 4.681 1.00 90.44 91 ASN A C 1
ATOM 702 O O . ASN A 1 91 ? -13.991 -2.155 4.207 1.00 90.44 91 ASN A O 1
ATOM 706 N N . GLN A 1 92 ? -12.182 -3.129 5.110 1.00 93.25 92 GLN A N 1
ATOM 707 C CA . GLN A 1 92 ? -12.670 -4.513 5.124 1.00 93.25 92 GLN A CA 1
ATOM 708 C C . GLN A 1 92 ? -12.824 -5.064 6.551 1.00 93.25 92 GLN A C 1
ATOM 710 O O . GLN A 1 92 ? -13.324 -6.171 6.737 1.00 93.25 92 GLN A O 1
ATOM 715 N N . LEU A 1 93 ? -12.421 -4.305 7.576 1.00 94.56 93 LEU A N 1
ATOM 716 C CA . LEU A 1 93 ? -12.365 -4.763 8.966 1.00 94.56 93 LEU A CA 1
ATOM 717 C C . LEU A 1 93 ? -13.729 -5.224 9.497 1.00 94.56 93 LEU A C 1
ATOM 719 O O . LEU A 1 93 ? -13.802 -6.210 10.226 1.00 94.56 93 LEU A O 1
ATOM 723 N N . SER A 1 94 ? -14.814 -4.542 9.113 1.00 90.00 94 SER A N 1
ATOM 724 C CA . SER A 1 94 ? -16.171 -4.907 9.544 1.00 90.00 94 SER A CA 1
ATOM 725 C C . SER A 1 94 ? -16.568 -6.314 9.081 1.00 90.00 94 SER A C 1
ATOM 727 O O . SER A 1 94 ? -17.166 -7.053 9.853 1.00 90.00 94 SER A O 1
ATOM 729 N N . GLU A 1 95 ? -16.173 -6.714 7.872 1.00 92.25 95 GLU A N 1
ATOM 730 C CA . GLU A 1 95 ? -16.434 -8.052 7.335 1.00 92.25 95 GLU A CA 1
ATOM 731 C C . GLU A 1 95 ? -15.422 -9.076 7.870 1.00 92.25 95 GLU A C 1
ATOM 733 O O . GLU A 1 95 ? -15.796 -10.132 8.379 1.00 92.25 95 GLU A O 1
ATOM 738 N N . LEU A 1 96 ? -14.125 -8.755 7.809 1.00 93.94 96 LEU A N 1
ATOM 739 C CA . LEU A 1 96 ? -13.044 -9.677 8.169 1.00 93.94 96 LEU A CA 1
ATOM 740 C C . LEU A 1 96 ? -12.991 -10.011 9.662 1.00 93.94 96 LEU A C 1
ATOM 742 O O . LEU A 1 96 ? -12.544 -11.101 10.016 1.00 93.94 96 LEU A O 1
ATOM 746 N N . SER A 1 97 ? -13.466 -9.115 10.530 1.00 93.81 97 SER A N 1
ATOM 747 C CA . SER A 1 97 ? -13.511 -9.359 11.979 1.00 93.81 97 SER A CA 1
ATOM 748 C C . SER A 1 97 ? -14.434 -10.512 12.374 1.00 93.81 97 SER A C 1
ATOM 750 O O . SER A 1 97 ? -14.231 -11.083 13.437 1.00 93.81 97 SER A O 1
ATOM 752 N N . SER A 1 98 ? -15.356 -10.947 11.505 1.00 92.31 98 SER A N 1
ATOM 753 C CA . SER A 1 98 ? -16.137 -12.182 11.707 1.00 92.31 98 SER A CA 1
ATOM 754 C C . SER A 1 98 ? -15.275 -13.448 11.836 1.00 92.31 98 SER A C 1
ATOM 756 O O . SER A 1 98 ? -15.732 -14.456 12.365 1.00 92.31 98 SER A O 1
ATOM 758 N N . LYS A 1 99 ? -14.018 -13.402 11.370 1.00 92.94 99 LYS A N 1
ATOM 759 C CA . LYS A 1 99 ? -13.038 -14.494 11.482 1.00 92.94 99 LYS A CA 1
ATOM 760 C C . LYS A 1 99 ? -12.300 -14.512 12.823 1.00 92.94 99 LYS A C 1
ATOM 762 O O . LYS A 1 99 ? -11.499 -15.415 13.053 1.00 92.94 99 LYS A O 1
ATOM 767 N N . LEU A 1 100 ? -12.496 -13.498 13.664 1.00 93.81 100 LEU A N 1
ATOM 768 C CA . LEU A 1 100 ? -11.881 -13.386 14.983 1.00 93.81 100 LEU A CA 1
ATOM 769 C C . LEU A 1 100 ? -12.885 -13.788 16.063 1.00 93.81 100 LEU A C 1
ATOM 771 O O . LEU A 1 100 ? -14.086 -13.601 15.902 1.00 93.81 100 LEU A O 1
ATOM 775 N N . ASP A 1 101 ? -12.375 -14.294 17.182 1.00 93.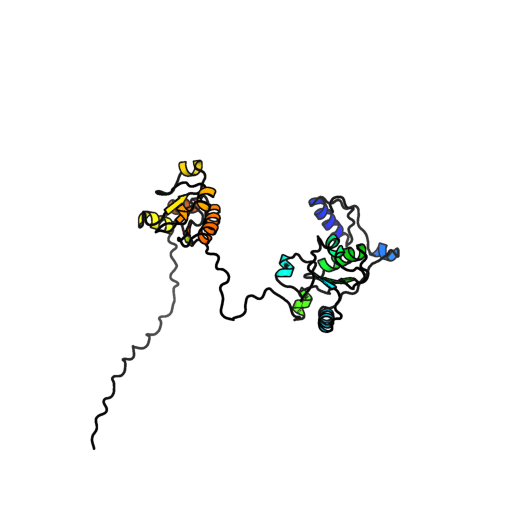62 101 ASP A N 1
ATOM 776 C CA . ASP A 1 101 ? -13.178 -14.561 18.374 1.00 93.62 101 ASP A CA 1
ATOM 777 C C . ASP A 1 101 ? -13.443 -13.247 19.145 1.00 93.62 101 ASP A C 1
ATOM 779 O O . ASP A 1 101 ? -12.487 -12.647 19.652 1.00 93.62 101 ASP A O 1
ATOM 783 N N . PRO A 1 102 ? -14.708 -12.793 19.285 1.00 92.56 102 PRO A N 1
ATOM 784 C CA . PRO A 1 102 ? -15.046 -11.559 20.001 1.00 92.56 102 PRO A CA 1
ATOM 785 C C . PRO A 1 102 ? -14.711 -11.568 21.499 1.00 92.56 102 PRO A C 1
ATOM 787 O O . PRO A 1 102 ? -14.668 -10.502 22.125 1.00 92.56 102 PRO A O 1
ATOM 790 N N . ALA A 1 103 ? -14.481 -12.745 22.094 1.00 93.00 103 ALA A N 1
ATOM 791 C CA . ALA A 1 103 ? -14.091 -12.879 23.497 1.00 93.00 103 ALA A CA 1
ATOM 792 C C . ALA A 1 103 ? -12.598 -12.586 23.739 1.00 93.00 103 ALA A C 1
ATOM 794 O O . ALA A 1 103 ? -12.202 -12.275 24.875 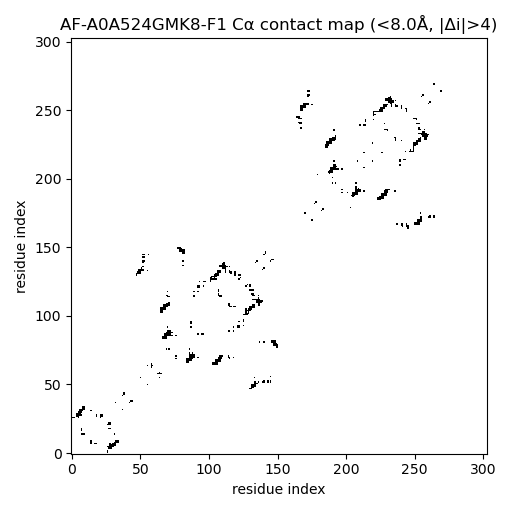1.00 93.00 103 ALA A O 1
ATOM 795 N N . GLN A 1 104 ? -11.768 -12.671 22.694 1.00 93.25 104 GLN A N 1
ATOM 796 C CA . GLN A 1 104 ? -10.331 -12.435 22.789 1.00 93.25 104 GLN A CA 1
ATOM 797 C C . GLN A 1 104 ? -10.000 -10.939 22.801 1.00 93.25 104 GLN A C 1
ATOM 799 O O . GLN A 1 104 ? -10.673 -10.138 22.149 1.00 93.25 104 GLN A O 1
ATOM 804 N N . PRO A 1 105 ? -8.953 -10.527 23.539 1.00 93.94 105 PRO A N 1
ATOM 805 C CA . PRO A 1 105 ? -8.477 -9.158 23.471 1.00 93.94 105 PRO A CA 1
ATOM 806 C C . PRO A 1 105 ? -7.842 -8.888 22.102 1.00 93.94 105 PRO A C 1
ATOM 808 O O . PRO A 1 105 ? -6.988 -9.649 21.649 1.00 93.94 105 PRO A O 1
ATOM 811 N N . VAL A 1 106 ? -8.237 -7.788 21.460 1.00 95.56 106 VAL A N 1
ATOM 812 C CA . VAL A 1 106 ? -7.754 -7.371 20.137 1.00 95.56 106 VAL A CA 1
ATOM 813 C C . VAL A 1 106 ? -7.074 -6.011 20.244 1.00 95.56 106 VAL A C 1
ATOM 815 O O . VAL A 1 106 ? -7.608 -5.073 20.832 1.00 95.56 106 VAL A O 1
ATOM 818 N N . THR A 1 107 ? -5.886 -5.877 19.664 1.00 95.62 107 THR A N 1
ATOM 819 C CA . THR A 1 107 ? -5.184 -4.595 19.548 1.00 95.62 107 THR A CA 1
ATOM 820 C C . THR A 1 107 ? -5.027 -4.203 18.093 1.00 95.62 107 THR A C 1
ATOM 822 O O . THR A 1 107 ? -4.407 -4.922 17.315 1.00 95.62 107 THR A O 1
ATOM 825 N N . THR A 1 108 ? -5.571 -3.051 17.713 1.00 96.12 108 THR A N 1
ATOM 826 C CA . THR A 1 108 ? -5.439 -2.534 16.349 1.00 96.12 108 THR A CA 1
ATOM 827 C C . THR A 1 108 ? -4.199 -1.660 16.199 1.00 96.12 108 THR A C 1
ATOM 829 O O . THR A 1 108 ? -3.802 -0.926 17.109 1.00 96.12 108 THR A O 1
ATOM 832 N N . VAL A 1 109 ? -3.589 -1.718 15.018 1.00 95.81 109 VAL A N 1
ATOM 833 C CA . VAL A 1 109 ? -2.386 -0.958 14.675 1.00 95.81 109 VAL A CA 1
ATOM 834 C C . VAL A 1 109 ? -2.544 -0.324 13.299 1.00 95.81 109 VAL A C 1
ATOM 836 O O . VAL A 1 109 ? -2.997 -0.962 12.354 1.00 95.81 109 VAL A O 1
ATOM 839 N N . CYS A 1 110 ? -2.135 0.934 13.164 1.00 94.62 110 CYS A N 1
ATOM 840 C CA . CYS A 1 110 ? -1.854 1.550 11.869 1.00 94.62 110 CYS A CA 1
ATOM 841 C C . CYS A 1 110 ? -0.550 2.355 11.934 1.00 94.62 110 CYS A C 1
ATOM 843 O O . CYS A 1 110 ? 0.190 2.224 12.900 1.00 94.62 110 CYS A O 1
ATOM 845 N N . ASN A 1 111 ? -0.278 3.225 10.954 1.00 92.44 111 ASN A N 1
ATOM 846 C CA . ASN A 1 111 ? 0.953 4.024 10.935 1.00 92.44 111 ASN A CA 1
ATOM 847 C C . ASN A 1 111 ? 1.061 5.001 12.128 1.00 92.44 111 ASN A C 1
ATOM 849 O O . ASN A 1 111 ? 2.024 4.925 12.873 1.00 92.44 111 ASN A O 1
ATOM 853 N N . SER A 1 112 ? 0.034 5.827 12.362 1.00 91.38 112 SER A N 1
ATOM 854 C CA . SER A 1 112 ? 0.055 6.944 13.331 1.00 91.38 112 SER A CA 1
ATOM 855 C C . SER A 1 112 ? -1.088 6.907 14.365 1.00 91.38 112 SER A C 1
ATOM 857 O O . SER A 1 112 ? -1.569 7.933 14.829 1.00 91.38 112 SER A O 1
ATOM 859 N N . ALA A 1 113 ? -1.612 5.720 14.675 1.00 90.75 113 ALA A N 1
ATOM 860 C CA . ALA A 1 113 ? -2.799 5.474 15.512 1.00 90.75 113 ALA A CA 1
ATOM 861 C C . ALA A 1 113 ? -4.175 5.974 14.994 1.00 90.75 113 ALA A C 1
ATOM 863 O O . ALA A 1 113 ? -5.204 5.492 15.470 1.00 90.75 113 ALA A O 1
ATOM 864 N N . TYR A 1 114 ? -4.233 6.857 13.989 1.00 89.38 114 TYR A N 1
ATOM 865 C CA . TYR A 1 114 ? -5.491 7.446 13.492 1.00 89.38 114 TYR A CA 1
ATOM 866 C C . TYR A 1 114 ? -6.484 6.434 12.888 1.00 89.38 114 TYR A C 1
ATOM 868 O O . TYR A 1 114 ? -7.671 6.435 13.197 1.00 89.38 114 TYR A O 1
ATOM 876 N N . ARG A 1 115 ? -6.015 5.529 12.018 1.00 92.62 115 ARG A N 1
ATOM 877 C CA . ARG A 1 115 ? -6.879 4.494 11.415 1.00 92.62 115 ARG A CA 1
ATOM 878 C C . ARG A 1 115 ? -7.231 3.387 12.406 1.00 92.62 115 ARG A C 1
ATOM 880 O O . ARG A 1 115 ? -8.341 2.865 12.368 1.00 92.62 115 ARG A O 1
ATOM 887 N N . SER A 1 116 ? -6.304 3.035 13.293 1.00 93.12 116 SER A N 1
ATOM 888 C CA . SER A 1 116 ? -6.541 2.018 14.319 1.00 93.12 116 SER A CA 1
ATOM 889 C C . SER A 1 116 ? -7.579 2.464 15.342 1.00 93.12 116 SER A C 1
ATOM 891 O O . SER A 1 116 ? -8.432 1.657 15.688 1.00 93.12 116 SER A O 1
ATOM 893 N N . SER A 1 117 ? -7.595 3.739 15.755 1.00 91.31 117 SER A N 1
ATOM 894 C CA . SER A 1 117 ? -8.622 4.243 16.679 1.00 91.31 117 SER A CA 1
ATOM 895 C C . SER A 1 117 ? -10.031 4.157 16.081 1.00 91.31 117 SER A C 1
ATOM 897 O O . SER A 1 117 ? -10.958 3.723 16.762 1.00 91.31 117 SER A O 1
ATOM 899 N N . MET A 1 118 ? -10.191 4.448 14.783 1.00 90.56 118 MET A N 1
ATOM 900 C CA . MET A 1 118 ? -11.455 4.213 14.067 1.00 90.56 118 MET A CA 1
ATOM 901 C C . MET A 1 118 ? -11.848 2.729 14.058 1.00 90.56 118 MET A C 1
ATOM 903 O O . MET A 1 118 ? -13.022 2.395 14.221 1.00 90.56 118 MET A O 1
ATOM 907 N N . GLY A 1 119 ? -10.868 1.833 13.912 1.00 92.06 119 GLY A N 1
ATOM 908 C CA . GLY A 1 119 ? -11.077 0.386 13.947 1.00 92.06 119 GLY A CA 1
ATOM 909 C C . GLY A 1 119 ? -11.686 -0.118 15.259 1.00 92.06 119 GLY A C 1
ATOM 910 O O . GLY A 1 119 ? -12.445 -1.084 15.237 1.00 92.06 119 GLY A O 1
ATOM 911 N N . LEU A 1 120 ? -11.440 0.559 16.384 1.00 93.44 120 LEU A N 1
ATOM 912 C CA . LEU A 1 120 ? -12.016 0.195 17.686 1.00 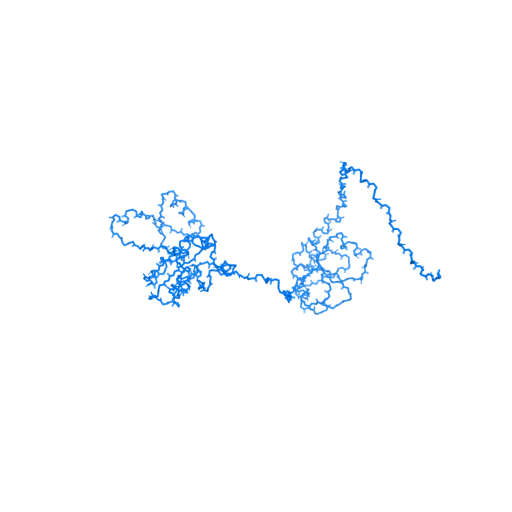93.44 120 LEU A CA 1
ATOM 913 C C . LEU A 1 120 ? -13.535 0.317 17.686 1.00 93.44 120 LEU A C 1
ATOM 915 O O . LEU A 1 120 ? -14.218 -0.589 18.151 1.00 93.44 120 LEU A O 1
ATOM 919 N N . GLY A 1 121 ? -14.063 1.397 17.104 1.00 89.44 121 GLY A N 1
ATOM 920 C CA . GLY A 1 121 ? -15.506 1.586 16.974 1.00 89.44 121 GLY A CA 1
ATOM 921 C C . GLY A 1 121 ? -16.155 0.552 16.052 1.00 89.44 121 GLY A C 1
ATOM 922 O O . GLY A 1 121 ? -17.285 0.139 16.297 1.00 89.44 121 GLY A O 1
ATOM 923 N N . LEU A 1 122 ? -15.448 0.098 15.009 1.00 91.38 122 LEU A N 1
ATOM 924 C CA . LEU A 1 122 ? -15.929 -0.990 14.149 1.00 91.38 122 LEU A CA 1
ATOM 925 C C . LEU A 1 122 ? -15.969 -2.324 14.905 1.00 91.38 122 LEU A C 1
ATOM 927 O O . LEU A 1 122 ? -16.956 -3.048 14.807 1.00 91.38 122 LEU A O 1
ATOM 931 N N . LEU A 1 123 ? -14.918 -2.641 15.662 1.00 93.38 123 LEU A N 1
ATOM 932 C CA . LEU A 1 123 ? -14.845 -3.882 16.430 1.00 93.38 123 LEU A CA 1
ATOM 933 C C . LEU A 1 123 ? -15.852 -3.897 17.590 1.00 93.38 123 LEU A C 1
ATOM 935 O O . LEU A 1 123 ? -16.525 -4.905 17.780 1.00 93.38 123 LEU A O 1
ATOM 939 N N . ASP A 1 124 ? -16.040 -2.795 18.320 1.00 91.00 124 ASP A N 1
ATOM 940 C CA . ASP A 1 124 ? -17.045 -2.743 19.395 1.00 91.00 124 ASP A CA 1
ATOM 941 C C . ASP A 1 124 ? -18.472 -2.963 18.863 1.00 91.00 124 ASP A C 1
ATOM 943 O O . ASP A 1 124 ? -19.230 -3.759 19.427 1.00 91.00 124 ASP A O 1
ATOM 947 N N . ARG A 1 125 ? -18.812 -2.363 17.710 1.00 88.81 125 ARG A N 1
ATOM 948 C CA . ARG A 1 125 ? -20.091 -2.613 17.012 1.00 88.81 125 ARG A CA 1
ATOM 949 C C . ARG A 1 125 ? -20.268 -4.074 16.604 1.00 88.81 125 ARG A C 1
ATOM 951 O O . ARG A 1 125 ? -21.390 -4.569 16.609 1.00 88.81 125 ARG A O 1
ATOM 958 N N . ASN A 1 126 ? -19.171 -4.760 16.299 1.00 90.44 126 ASN A N 1
ATOM 959 C CA . ASN A 1 126 ? -19.149 -6.184 15.972 1.00 90.44 126 ASN A CA 1
ATOM 960 C C . ASN A 1 126 ? -19.054 -7.090 17.218 1.00 90.44 126 ASN A C 1
ATOM 962 O O . ASN A 1 126 ? -18.839 -8.293 17.091 1.00 90.44 126 ASN A O 1
ATOM 966 N N . GLY A 1 127 ? -19.229 -6.538 18.424 1.00 91.62 127 GLY A N 1
ATOM 967 C CA . GLY A 1 127 ? -19.347 -7.302 19.667 1.00 91.62 127 GLY A CA 1
ATOM 968 C C . GLY A 1 127 ? -18.038 -7.529 20.423 1.00 91.62 127 GLY A C 1
ATOM 969 O O . GLY A 1 127 ? -18.065 -8.156 21.482 1.00 91.62 127 GLY A O 1
ATOM 970 N N . PHE A 1 128 ? -16.908 -6.999 19.951 1.00 94.06 128 PHE A N 1
ATOM 971 C CA . PHE A 1 128 ? -15.622 -7.135 20.635 1.00 94.06 128 PHE A CA 1
ATOM 972 C C . PHE A 1 128 ? -15.574 -6.218 21.859 1.00 94.06 128 PHE A C 1
ATOM 974 O O . PHE A 1 128 ? -15.638 -4.999 21.734 1.00 94.06 128 PHE A O 1
ATOM 981 N N . LYS A 1 129 ? -15.426 -6.792 23.058 1.00 89.88 129 LYS A N 1
ATOM 982 C CA . LYS A 1 129 ? -15.453 -6.023 24.323 1.00 89.88 129 LYS A CA 1
ATOM 983 C C . LYS A 1 129 ? -14.086 -5.657 24.880 1.00 89.88 129 LYS A C 1
ATOM 985 O O . LYS A 1 129 ? -13.991 -4.809 25.760 1.00 89.88 129 LYS A O 1
ATOM 990 N N . LYS A 1 130 ? -13.027 -6.279 24.368 1.00 92.75 130 LYS A N 1
ATOM 991 C CA . LYS A 1 130 ? -11.646 -6.065 24.810 1.00 92.75 130 LYS A CA 1
ATOM 992 C C . LYS A 1 130 ? -10.816 -5.547 23.643 1.00 92.75 130 LYS A C 1
ATOM 994 O O . LYS A 1 130 ? -10.016 -6.287 23.081 1.00 92.75 130 LYS A O 1
ATOM 999 N N . VAL A 1 131 ? -11.036 -4.294 23.251 1.00 94.62 131 VAL A N 1
ATOM 1000 C CA . VAL A 1 131 ? -10.315 -3.674 22.130 1.00 94.62 131 VAL A CA 1
ATOM 1001 C C . VAL A 1 131 ? -9.466 -2.500 22.597 1.00 94.62 131 VAL A C 1
ATOM 1003 O O . VAL A 1 131 ? -9.899 -1.704 23.427 1.00 94.62 131 VAL A O 1
ATOM 1006 N N . ALA A 1 132 ? -8.264 -2.387 22.047 1.00 95.31 132 ALA A N 1
ATOM 1007 C CA . ALA A 1 132 ? -7.370 -1.254 22.262 1.00 95.31 132 ALA A CA 1
ATOM 1008 C C . ALA A 1 132 ? -6.645 -0.895 20.960 1.00 95.31 132 ALA A C 1
ATOM 1010 O O . ALA A 1 132 ? -6.534 -1.722 20.053 1.00 95.31 132 ALA A O 1
ATOM 1011 N N . SER A 1 133 ? -6.143 0.331 20.838 1.00 95.50 133 SER A N 1
ATOM 1012 C CA . SER A 1 133 ? -5.206 0.697 19.765 1.00 95.50 133 SER A CA 1
ATOM 1013 C C . SER A 1 133 ? -3.804 0.887 20.320 1.00 95.50 133 SER A C 1
ATOM 1015 O O . SER A 1 133 ? -3.644 1.352 21.449 1.00 95.50 133 SER A O 1
ATOM 1017 N N . MET A 1 134 ? -2.782 0.592 19.522 1.00 95.31 134 MET A N 1
ATOM 1018 C CA . MET A 1 134 ? -1.410 0.909 19.912 1.00 95.31 134 MET A CA 1
ATOM 1019 C C . MET A 1 134 ? -1.161 2.423 19.865 1.00 95.31 134 MET A C 1
ATOM 1021 O O . MET A 1 134 ? -1.359 3.063 18.828 1.00 95.31 134 MET A O 1
ATOM 1025 N N . ALA A 1 135 ? -0.701 2.984 20.984 1.00 94.06 135 ALA A N 1
ATOM 1026 C CA . ALA A 1 135 ? -0.395 4.404 21.119 1.00 94.06 135 ALA A CA 1
ATOM 1027 C C . ALA A 1 135 ? 0.676 4.830 20.104 1.00 94.06 135 ALA A C 1
ATOM 1029 O O . ALA A 1 135 ? 1.716 4.184 19.985 1.00 94.06 135 ALA A O 1
ATOM 1030 N N . GLY A 1 136 ? 0.407 5.903 19.355 1.00 89.62 136 GLY A N 1
ATOM 1031 C CA . GLY A 1 136 ? 1.322 6.440 18.340 1.00 89.62 136 GLY A CA 1
ATOM 1032 C C . GLY A 1 136 ? 1.533 5.557 17.100 1.00 89.62 136 GLY A C 1
ATOM 1033 O O . GLY A 1 136 ? 2.278 5.943 16.205 1.00 89.62 136 GLY A O 1
ATOM 1034 N N . GLY A 1 137 ? 0.864 4.402 17.003 1.00 92.44 137 GLY A N 1
ATOM 1035 C CA . GLY A 1 137 ? 0.948 3.521 15.840 1.00 92.44 137 GLY A CA 1
ATOM 1036 C C . GLY A 1 137 ? 2.352 2.965 15.573 1.00 92.44 137 GLY A C 1
ATOM 1037 O O . GLY A 1 137 ? 3.228 2.948 16.437 1.00 92.44 137 GLY A O 1
ATOM 1038 N N . GLY A 1 138 ? 2.547 2.452 14.360 1.00 92.50 138 GLY A N 1
ATOM 1039 C CA . GLY A 1 138 ? 3.812 1.895 13.892 1.00 92.50 138 GLY A CA 1
ATOM 1040 C C . GLY A 1 138 ? 4.971 2.892 13.910 1.00 92.50 138 GLY A C 1
ATOM 1041 O O . GLY A 1 138 ? 6.102 2.472 14.128 1.00 92.50 138 GLY A O 1
ATOM 1042 N N . GLU A 1 139 ? 4.712 4.193 13.767 1.00 91.75 139 GLU A N 1
ATOM 1043 C CA . GLU A 1 139 ? 5.738 5.231 13.921 1.00 91.75 139 GLU A CA 1
ATOM 1044 C C . GLU A 1 139 ? 6.350 5.194 15.321 1.00 91.75 139 GLU A C 1
ATOM 1046 O O . GLU A 1 139 ? 7.566 5.066 15.449 1.00 91.75 139 GLU A O 1
ATOM 1051 N N . ALA A 1 140 ? 5.524 5.182 16.371 1.00 92.12 140 ALA A N 1
ATOM 1052 C CA . ALA A 1 140 ? 6.016 5.090 17.744 1.00 92.12 140 ALA A CA 1
ATOM 1053 C C . ALA A 1 140 ? 6.746 3.766 18.026 1.00 92.12 140 ALA A C 1
ATOM 1055 O O . ALA A 1 140 ? 7.719 3.751 18.779 1.00 92.12 140 ALA A O 1
ATOM 1056 N N . TRP A 1 141 ? 6.328 2.662 17.395 1.00 93.88 141 TRP A N 1
ATOM 1057 C CA . TRP A 1 141 ? 7.044 1.382 17.470 1.00 93.88 141 TRP A CA 1
ATOM 1058 C C . TRP A 1 141 ? 8.455 1.470 16.878 1.00 93.88 141 TRP A C 1
ATOM 1060 O O . TRP A 1 141 ? 9.417 1.000 17.489 1.00 93.88 141 TRP A O 1
ATOM 1070 N N . ILE A 1 142 ? 8.587 2.104 15.710 1.00 89.69 142 ILE A N 1
ATOM 1071 C CA . ILE A 1 142 ? 9.873 2.311 15.031 1.00 89.69 142 ILE A CA 1
ATOM 1072 C C . ILE A 1 142 ? 10.755 3.265 15.840 1.00 89.69 142 ILE A C 1
ATOM 1074 O O . ILE A 1 142 ? 11.919 2.956 16.086 1.00 89.69 142 ILE A O 1
ATOM 1078 N N . THR A 1 143 ? 10.208 4.390 16.306 1.00 91.75 143 THR A N 1
ATOM 1079 C CA . THR A 1 143 ? 10.931 5.361 17.143 1.00 91.75 143 THR A CA 1
ATOM 1080 C C . THR A 1 143 ? 11.427 4.736 18.447 1.00 91.75 143 THR A C 1
ATOM 1082 O O . THR A 1 143 ? 12.516 5.065 18.908 1.00 91.75 143 THR A O 1
ATOM 1085 N N . ALA A 1 144 ? 10.676 3.793 19.019 1.00 90.94 144 ALA A N 1
ATOM 1086 C CA . ALA A 1 144 ? 11.083 3.037 20.201 1.00 90.94 144 ALA A CA 1
ATOM 1087 C C . ALA A 1 144 ? 12.185 1.988 19.932 1.00 90.94 144 ALA A C 1
ATOM 1089 O O . ALA A 1 144 ? 12.603 1.303 20.865 1.00 90.94 144 ALA A O 1
ATOM 1090 N N . GLY A 1 145 ? 12.652 1.834 18.686 1.00 90.81 145 GLY A N 1
ATOM 1091 C CA . GLY A 1 145 ? 13.705 0.884 18.314 1.00 90.81 145 GLY A CA 1
ATOM 1092 C C . GLY A 1 145 ? 13.274 -0.582 18.411 1.00 90.81 145 GLY A C 1
ATOM 1093 O O . GLY A 1 145 ? 14.113 -1.468 18.584 1.00 90.81 145 GLY A O 1
ATOM 1094 N N . LEU A 1 146 ? 11.969 -0.852 18.352 1.00 91.75 146 LEU A N 1
ATOM 1095 C CA . LEU A 1 146 ? 11.422 -2.197 18.500 1.00 91.75 146 LEU A CA 1
ATOM 1096 C C . LEU A 1 146 ? 11.537 -2.992 17.185 1.00 91.75 146 LEU A C 1
ATOM 1098 O O . LEU A 1 146 ? 11.520 -2.400 16.103 1.00 91.75 146 LEU A O 1
ATOM 1102 N N . PRO A 1 147 ? 11.627 -4.337 17.234 1.00 90.62 147 PRO A N 1
ATOM 1103 C CA . PRO A 1 147 ? 11.837 -5.131 16.029 1.00 90.62 147 PRO A CA 1
ATOM 1104 C C . PRO A 1 147 ? 10.691 -4.997 15.034 1.00 90.62 147 PRO A C 1
ATOM 1106 O O . PRO A 1 147 ? 9.515 -5.092 15.392 1.00 90.62 147 PRO A O 1
ATOM 1109 N N . VAL A 1 148 ? 11.045 -4.849 13.764 1.00 90.06 148 VAL A N 1
ATOM 1110 C CA . VAL A 1 148 ? 10.108 -4.835 12.643 1.00 90.06 148 VAL A CA 1
ATOM 1111 C C . VAL A 1 148 ? 10.481 -5.940 11.668 1.00 90.06 148 VAL A C 1
ATOM 1113 O O . VAL A 1 148 ? 11.656 -6.237 11.459 1.00 90.06 148 VAL A O 1
ATOM 1116 N N . LEU A 1 149 ? 9.473 -6.554 11.064 1.00 85.81 149 LEU A N 1
ATOM 1117 C CA . LEU A 1 149 ? 9.647 -7.423 9.916 1.00 85.81 149 LEU A CA 1
ATOM 1118 C C . LEU A 1 149 ? 9.436 -6.566 8.676 1.00 85.81 149 LEU A C 1
ATOM 1120 O O . LEU A 1 149 ? 8.321 -6.158 8.359 1.00 85.81 149 LEU A O 1
ATOM 1124 N N . GLN A 1 150 ? 10.522 -6.277 7.988 1.00 76.69 150 GLN A N 1
ATOM 1125 C CA . GLN A 1 150 ? 10.477 -5.768 6.626 1.00 76.69 150 GLN A CA 1
ATOM 1126 C C . GLN A 1 150 ? 10.753 -6.944 5.690 1.00 76.69 150 GLN A C 1
ATOM 1128 O O . GLN A 1 150 ? 11.397 -7.911 6.115 1.00 76.69 150 GLN A O 1
ATOM 1133 N N . PRO A 1 151 ? 10.310 -6.898 4.425 1.00 59.88 151 PRO A N 1
ATOM 1134 C CA . PRO A 1 151 ? 10.879 -7.746 3.397 1.00 59.88 151 PRO A CA 1
ATOM 1135 C C . PRO A 1 151 ? 12.383 -7.509 3.431 1.00 59.88 151 PRO A C 1
ATOM 1137 O O . PRO A 1 151 ? 12.864 -6.434 3.075 1.00 59.88 151 PRO A O 1
ATOM 1140 N N . THR A 1 152 ? 13.129 -8.477 3.950 1.00 46.22 152 THR A N 1
ATOM 1141 C CA . THR A 1 152 ? 14.580 -8.409 3.954 1.00 46.22 152 THR A CA 1
ATOM 1142 C C . THR A 1 152 ? 14.998 -8.331 2.492 1.00 46.22 152 THR A C 1
ATOM 1144 O O . THR A 1 152 ? 14.832 -9.296 1.746 1.00 46.22 152 THR A O 1
ATOM 1147 N N . ALA A 1 153 ? 15.522 -7.185 2.052 1.00 44.12 153 ALA A N 1
ATOM 1148 C CA . ALA A 1 153 ? 16.460 -7.212 0.943 1.00 44.12 153 ALA A CA 1
ATOM 1149 C C . ALA A 1 153 ? 17.580 -8.157 1.403 1.00 44.12 153 ALA A C 1
ATOM 1151 O O . ALA A 1 153 ? 18.124 -7.910 2.481 1.00 44.12 153 ALA A O 1
ATOM 1152 N N . PRO A 1 154 ? 17.874 -9.264 0.698 1.00 38.78 154 PRO A N 1
ATOM 1153 C CA . PRO A 1 154 ? 18.849 -10.234 1.173 1.00 38.78 154 PRO A CA 1
ATOM 1154 C C . PRO A 1 154 ? 20.166 -9.532 1.512 1.00 38.78 154 PRO A C 1
ATOM 1156 O O . PRO A 1 154 ? 20.827 -8.975 0.635 1.00 38.78 154 PRO A O 1
ATOM 1159 N N . GLY A 1 155 ? 20.524 -9.529 2.796 1.00 39.59 155 GLY A N 1
ATOM 1160 C CA . GLY A 1 155 ? 21.847 -9.130 3.243 1.00 39.59 155 GLY A CA 1
ATOM 1161 C C . GLY A 1 155 ? 22.855 -10.164 2.753 1.00 39.59 155 GLY A C 1
ATOM 1162 O O . GLY A 1 155 ? 22.736 -11.334 3.094 1.00 39.59 155 GLY A O 1
ATOM 1163 N N . THR A 1 156 ? 23.791 -9.725 1.910 1.00 43.56 156 THR A N 1
ATOM 1164 C CA . THR A 1 156 ? 25.158 -10.251 1.705 1.00 43.56 156 THR A CA 1
ATOM 1165 C C . THR A 1 156 ? 25.429 -11.720 2.080 1.00 43.56 156 THR A C 1
ATOM 1167 O O . THR A 1 156 ? 26.350 -12.020 2.835 1.00 43.56 156 THR A O 1
ATOM 1170 N N . ALA A 1 157 ? 24.687 -12.647 1.486 1.00 39.69 157 ALA A N 1
ATOM 1171 C CA . ALA A 1 157 ? 25.115 -14.017 1.239 1.00 39.69 157 ALA A CA 1
ATOM 1172 C C . ALA A 1 157 ? 24.904 -14.253 -0.258 1.00 39.69 157 ALA A C 1
ATOM 1174 O O . ALA A 1 157 ? 23.876 -13.834 -0.787 1.00 39.69 157 ALA A O 1
ATOM 1175 N N . ALA A 1 158 ? 25.923 -14.800 -0.928 1.00 42.12 158 ALA A N 1
ATOM 1176 C CA . ALA A 1 158 ? 26.063 -14.910 -2.382 1.00 42.12 158 ALA A CA 1
ATOM 1177 C C . ALA A 1 158 ? 24.729 -14.865 -3.149 1.00 42.12 158 ALA A C 1
ATOM 1179 O O . ALA A 1 158 ? 23.886 -15.751 -3.010 1.00 42.12 158 ALA A O 1
ATOM 1180 N N . ALA A 1 159 ? 24.560 -13.806 -3.946 1.00 42.66 159 ALA A N 1
ATOM 1181 C CA . ALA A 1 159 ? 23.396 -13.588 -4.784 1.00 42.66 159 ALA A CA 1
ATOM 1182 C C . ALA A 1 159 ? 23.109 -14.833 -5.635 1.00 42.66 159 ALA A C 1
ATOM 1184 O O . ALA A 1 159 ? 23.815 -15.109 -6.602 1.00 42.66 159 ALA A O 1
ATOM 1185 N N . GLN A 1 160 ? 22.044 -15.558 -5.302 1.00 46.81 160 GLN A N 1
ATOM 1186 C CA . GLN A 1 160 ? 21.302 -16.287 -6.319 1.00 46.81 160 GLN A CA 1
ATOM 1187 C C . GLN A 1 160 ? 20.284 -15.318 -6.922 1.00 46.81 160 GLN A C 1
ATOM 1189 O O . GLN A 1 160 ? 19.683 -14.524 -6.191 1.00 46.81 160 GLN A O 1
ATOM 1194 N N . PRO A 1 161 ? 20.167 -15.276 -8.256 1.00 46.62 161 PRO A N 1
ATOM 1195 C CA . PRO A 1 161 ? 19.697 -14.095 -8.948 1.00 46.62 161 PRO A CA 1
ATOM 1196 C C . PRO A 1 161 ? 18.237 -13.819 -8.599 1.00 46.62 161 PRO A C 1
ATOM 1198 O O . PRO A 1 161 ? 17.351 -14.638 -8.842 1.00 46.62 161 PRO A O 1
ATOM 1201 N N . LYS A 1 162 ? 17.988 -12.599 -8.103 1.00 51.31 162 LYS A N 1
ATOM 1202 C CA . LYS A 1 162 ? 16.757 -11.848 -8.377 1.00 51.31 162 LYS A CA 1
ATOM 1203 C C . LYS A 1 162 ? 16.444 -12.138 -9.839 1.00 51.31 162 LYS A C 1
ATOM 1205 O O . LYS A 1 162 ? 17.285 -11.776 -10.653 1.00 51.31 162 LYS A O 1
ATOM 1210 N N . ARG A 1 163 ? 15.368 -12.881 -10.155 1.00 54.47 163 ARG A N 1
ATOM 1211 C CA . ARG A 1 163 ? 15.018 -13.259 -11.538 1.00 54.47 163 ARG A CA 1
ATOM 1212 C C . ARG A 1 163 ? 15.193 -12.006 -12.388 1.00 54.47 163 ARG A C 1
ATOM 1214 O O . ARG A 1 163 ? 14.383 -11.089 -12.262 1.00 54.47 163 ARG A O 1
ATOM 1221 N N . LEU A 1 164 ? 16.306 -11.916 -13.125 1.00 61.00 164 LEU A N 1
ATOM 1222 C CA . LEU A 1 164 ? 16.576 -10.761 -13.960 1.00 61.00 164 LEU A CA 1
ATOM 1223 C C . LEU A 1 164 ? 15.478 -10.844 -14.996 1.00 61.00 164 LEU A C 1
ATOM 1225 O O . LEU A 1 164 ? 15.441 -11.795 -15.769 1.00 61.00 164 LEU A O 1
ATOM 1229 N N . VAL A 1 165 ? 14.517 -9.933 -14.915 1.00 73.06 165 VAL A N 1
ATOM 1230 C CA . VAL A 1 165 ? 13.552 -9.768 -15.986 1.00 73.06 165 VAL A CA 1
ATOM 1231 C C . VAL A 1 165 ? 14.348 -9.066 -17.079 1.00 73.06 165 VAL A C 1
ATOM 1233 O O . VAL A 1 165 ? 14.720 -7.910 -16.870 1.00 73.06 165 VAL A O 1
ATOM 1236 N N . PRO A 1 166 ? 14.714 -9.754 -18.174 1.00 83.12 166 PRO A N 1
ATOM 1237 C CA . PRO A 1 166 ? 15.378 -9.094 -19.285 1.00 83.12 166 PRO A CA 1
ATOM 1238 C C . PRO A 1 166 ? 14.455 -7.985 -19.797 1.00 83.12 166 PRO A C 1
ATOM 1240 O O . PRO A 1 166 ? 13.281 -8.221 -20.090 1.00 83.12 166 PRO A O 1
ATOM 1243 N N . LEU A 1 167 ? 14.983 -6.766 -19.832 1.00 87.88 167 LEU A N 1
ATOM 1244 C CA . LEU A 1 167 ? 14.323 -5.596 -20.395 1.00 87.88 167 LEU A CA 1
ATOM 1245 C C . LEU A 1 167 ? 14.934 -5.301 -21.769 1.00 87.88 167 LEU A C 1
ATOM 1247 O O . LEU A 1 167 ? 16.094 -5.652 -21.995 1.00 87.88 167 LEU A O 1
ATOM 1251 N N . PRO A 1 168 ? 14.178 -4.678 -22.685 1.00 91.50 168 PRO A N 1
ATOM 1252 C CA . PRO A 1 168 ? 14.725 -4.238 -23.955 1.00 91.50 168 PRO A CA 1
ATOM 1253 C C . PRO A 1 168 ? 15.739 -3.114 -23.732 1.00 91.50 168 PRO A C 1
ATOM 1255 O O . PRO A 1 168 ? 15.577 -2.283 -22.835 1.00 91.50 168 PRO A O 1
ATOM 1258 N N . ASP A 1 169 ? 16.747 -3.051 -24.596 1.00 95.12 169 ASP A N 1
ATOM 1259 C CA . ASP A 1 169 ? 17.636 -1.896 -24.648 1.00 95.12 169 ASP A CA 1
ATOM 1260 C C . ASP A 1 169 ? 16.872 -0.703 -25.227 1.00 95.12 169 ASP A C 1
ATOM 1262 O O . ASP A 1 169 ? 16.213 -0.810 -26.265 1.00 95.12 169 ASP A O 1
ATOM 1266 N N . LEU A 1 170 ? 17.005 0.460 -24.603 1.00 95.75 170 LEU A N 1
ATOM 1267 C CA . LEU A 1 170 ? 16.532 1.706 -25.194 1.00 95.75 170 LEU A CA 1
ATOM 1268 C C . LEU A 1 170 ? 17.584 2.238 -26.167 1.00 95.75 170 LEU A C 1
ATOM 1270 O O . LEU A 1 170 ? 18.773 2.253 -25.849 1.00 95.75 170 LEU A O 1
ATOM 1274 N N . ILE A 1 171 ? 17.140 2.670 -27.345 1.00 95.06 171 ILE A N 1
ATOM 1275 C CA . ILE A 1 171 ? 17.983 3.358 -28.323 1.00 95.06 171 ILE A CA 1
ATOM 1276 C C . ILE A 1 171 ? 17.479 4.778 -28.536 1.00 95.06 171 ILE A C 1
ATOM 1278 O O . ILE A 1 171 ? 16.279 5.009 -28.696 1.00 95.06 171 ILE A O 1
ATOM 1282 N N . ASP A 1 172 ? 18.408 5.724 -28.573 1.00 93.56 172 ASP A N 1
ATOM 1283 C CA . ASP A 1 172 ? 18.094 7.111 -28.892 1.00 93.56 172 ASP A CA 1
ATOM 1284 C C . ASP A 1 172 ? 17.921 7.302 -30.408 1.00 93.56 172 ASP A C 1
ATOM 1286 O O . ASP A 1 172 ? 18.557 6.599 -31.207 1.00 93.56 172 ASP A O 1
ATOM 1290 N N . PRO A 1 173 ? 17.138 8.303 -30.845 1.00 93.31 173 PRO A N 1
ATOM 1291 C CA . PRO A 1 173 ? 16.965 8.628 -32.258 1.00 93.31 173 PRO A CA 1
ATOM 1292 C C . PRO A 1 173 ? 18.247 8.723 -33.088 1.00 93.31 173 PRO A C 1
ATOM 1294 O O . PRO A 1 173 ? 18.342 8.136 -34.167 1.00 93.31 173 PRO A O 1
ATOM 1297 N N . ALA A 1 174 ? 19.264 9.418 -32.572 1.00 90.50 174 ALA A N 1
ATOM 1298 C CA . ALA A 1 174 ? 20.543 9.590 -33.254 1.00 90.50 174 ALA A CA 1
ATOM 1299 C C . ALA A 1 174 ? 21.297 8.260 -33.426 1.00 90.50 174 ALA A C 1
ATOM 1301 O O . ALA A 1 174 ? 22.056 8.078 -34.380 1.00 90.50 174 ALA A O 1
ATOM 1302 N N . GLN A 1 175 ? 21.106 7.308 -32.510 1.00 91.81 175 GLN A N 1
ATOM 1303 C CA . GLN A 1 175 ? 21.666 5.968 -32.639 1.00 91.81 175 GLN A CA 1
ATOM 1304 C C . GLN A 1 175 ? 20.937 5.172 -33.721 1.00 91.81 175 GLN A C 1
ATOM 1306 O O . GLN A 1 175 ? 21.602 4.604 -34.584 1.00 91.81 175 GLN A O 1
ATOM 1311 N N . LEU A 1 176 ? 19.599 5.185 -33.731 1.00 93.69 176 LEU A N 1
ATOM 1312 C CA . LEU A 1 176 ? 18.821 4.503 -34.769 1.00 93.69 176 LEU A CA 1
ATOM 1313 C C . LEU A 1 176 ? 19.126 5.059 -36.166 1.00 93.69 176 LEU A C 1
ATOM 1315 O O . LEU A 1 176 ? 19.302 4.293 -37.110 1.00 93.69 176 LEU A O 1
ATOM 1319 N N . LYS A 1 177 ? 19.265 6.383 -36.294 1.00 91.06 177 LYS A N 1
ATOM 1320 C CA . LYS A 1 177 ? 19.637 7.039 -37.555 1.00 91.06 177 LYS A CA 1
ATOM 1321 C C . LYS A 1 177 ? 20.988 6.545 -38.082 1.00 91.06 177 LYS A C 1
ATOM 1323 O O . LYS A 1 177 ? 21.088 6.203 -39.254 1.00 91.06 177 LYS A O 1
ATOM 1328 N N . ARG A 1 178 ? 22.004 6.451 -37.216 1.00 91.00 178 ARG A N 1
ATOM 1329 C CA . ARG A 1 178 ? 23.319 5.886 -37.575 1.00 91.00 178 ARG A CA 1
ATOM 1330 C C . ARG A 1 178 ? 23.221 4.416 -37.967 1.00 91.00 178 ARG A C 1
ATOM 1332 O O . ARG A 1 178 ? 23.787 4.025 -38.976 1.00 91.00 178 ARG A O 1
ATOM 1339 N N . MET A 1 179 ? 22.450 3.615 -37.231 1.00 91.56 179 MET A N 1
ATOM 1340 C CA . MET A 1 179 ? 22.232 2.206 -37.580 1.00 91.56 179 MET A CA 1
ATOM 1341 C C . MET A 1 179 ? 21.611 2.052 -38.975 1.00 91.56 179 MET A C 1
ATOM 1343 O O . MET A 1 179 ? 22.067 1.216 -39.749 1.00 91.56 179 MET A O 1
ATOM 1347 N N . LEU A 1 180 ? 20.617 2.879 -39.315 1.00 90.12 180 LEU A N 1
ATOM 1348 C CA . LEU A 1 180 ? 19.981 2.885 -40.637 1.00 90.12 180 LEU A CA 1
ATOM 1349 C C . LEU A 1 180 ? 20.949 3.262 -41.771 1.00 90.12 180 LEU A C 1
ATOM 1351 O O . LEU A 1 180 ? 20.805 2.747 -42.876 1.00 90.12 180 LEU A O 1
ATOM 1355 N N . MET A 1 181 ? 21.910 4.152 -41.510 1.00 88.19 181 MET A N 1
ATOM 1356 C CA . MET A 1 181 ? 22.877 4.625 -42.508 1.00 88.19 181 MET A CA 1
ATOM 1357 C C . MET A 1 181 ? 24.068 3.677 -42.672 1.00 88.19 181 MET A C 1
ATOM 1359 O O . MET A 1 181 ? 24.427 3.327 -43.794 1.00 88.19 181 MET A O 1
ATOM 1363 N N . ASP A 1 182 ? 24.664 3.257 -41.558 1.00 90.62 182 ASP A N 1
ATOM 1364 C CA . ASP A 1 182 ? 25.970 2.596 -41.544 1.00 90.62 182 ASP A CA 1
ATOM 1365 C C . ASP A 1 182 ? 25.859 1.065 -41.532 1.00 90.62 182 ASP A C 1
ATOM 1367 O O . ASP A 1 182 ? 26.795 0.373 -41.931 1.00 90.62 182 ASP A O 1
ATOM 1371 N N . LEU A 1 183 ? 24.731 0.517 -41.061 1.00 87.50 183 LEU A N 1
ATOM 1372 C CA . LEU A 1 183 ? 24.546 -0.921 -40.827 1.00 87.50 183 LEU A CA 1
ATOM 1373 C C . LEU A 1 183 ? 23.206 -1.476 -41.372 1.00 87.50 183 LEU A C 1
ATOM 1375 O O . LEU A 1 183 ? 22.526 -2.233 -40.661 1.00 87.50 183 LEU A O 1
ATOM 1379 N N . PRO A 1 184 ? 22.794 -1.154 -42.615 1.00 84.12 184 PRO A N 1
ATOM 1380 C CA . PRO A 1 184 ? 21.550 -1.673 -43.175 1.00 84.12 184 PRO A CA 1
ATOM 1381 C C . PRO A 1 184 ? 21.579 -3.209 -43.267 1.00 84.12 184 PRO A C 1
ATOM 1383 O O . PRO A 1 184 ? 22.582 -3.809 -43.644 1.00 84.12 184 PRO A O 1
ATOM 1386 N N . GLY A 1 185 ? 20.470 -3.860 -42.905 1.00 83.75 185 GLY A N 1
ATOM 1387 C CA . GLY A 1 185 ? 20.332 -5.323 -42.955 1.00 83.75 185 GLY A CA 1
ATOM 1388 C C . GLY A 1 185 ? 20.968 -6.085 -41.785 1.00 83.75 185 GLY A C 1
ATOM 1389 O O . GLY A 1 185 ? 20.889 -7.310 -41.744 1.00 83.75 185 GLY A O 1
ATOM 1390 N N . THR A 1 186 ? 21.567 -5.388 -40.814 1.00 88.38 186 THR A N 1
ATOM 1391 C CA . THR A 1 186 ? 22.112 -6.017 -39.594 1.00 88.38 186 THR A CA 1
ATOM 1392 C C . THR A 1 186 ? 21.095 -6.125 -38.457 1.00 88.38 186 THR A C 1
ATOM 1394 O O . THR A 1 186 ? 21.384 -6.747 -37.438 1.00 88.38 186 THR A O 1
ATOM 1397 N N . PHE A 1 187 ? 19.909 -5.533 -38.614 1.00 93.44 187 PHE A N 1
ATOM 1398 C CA . PHE A 1 187 ? 18.817 -5.532 -37.644 1.00 93.44 187 PHE A CA 1
ATOM 1399 C C . PHE A 1 187 ? 17.468 -5.553 -38.361 1.00 93.44 187 PHE A C 1
ATOM 1401 O O . PHE A 1 187 ? 17.355 -5.069 -39.487 1.00 93.44 187 PHE A O 1
ATOM 1408 N N . ASP A 1 188 ? 16.447 -6.070 -37.682 1.00 94.81 188 ASP A N 1
ATOM 1409 C CA . ASP A 1 188 ? 15.068 -5.978 -38.157 1.00 94.81 188 ASP A CA 1
ATOM 1410 C C . ASP A 1 188 ? 14.403 -4.760 -37.529 1.00 94.81 188 ASP A C 1
ATOM 1412 O O . ASP A 1 188 ? 14.556 -4.516 -36.331 1.00 94.81 188 ASP A O 1
ATOM 1416 N N . LEU A 1 189 ? 13.631 -4.021 -38.320 1.00 95.88 189 LEU A N 1
ATOM 1417 C CA . LEU A 1 189 ? 12.904 -2.843 -37.866 1.00 95.88 189 LEU A CA 1
ATOM 1418 C C . LEU A 1 189 ? 11.401 -3.062 -38.032 1.00 95.88 189 LEU A C 1
ATOM 1420 O O . LEU A 1 189 ? 10.909 -3.271 -39.142 1.00 95.88 189 LEU A O 1
ATOM 1424 N N . VAL A 1 190 ? 10.669 -3.007 -36.924 1.00 97.06 190 VAL A N 1
ATOM 1425 C CA . VAL A 1 190 ? 9.220 -3.217 -36.887 1.00 97.06 190 VAL A CA 1
ATOM 1426 C C . VAL A 1 190 ? 8.519 -1.975 -36.360 1.00 97.06 190 VAL A C 1
ATOM 1428 O O . VAL A 1 190 ? 8.851 -1.472 -35.288 1.00 97.06 190 VAL A O 1
ATOM 1431 N N . ASP A 1 191 ? 7.518 -1.518 -37.106 1.00 97.12 191 ASP A N 1
ATOM 1432 C CA . ASP A 1 191 ? 6.615 -0.440 -36.717 1.00 97.12 191 ASP A CA 1
ATOM 1433 C C . ASP A 1 191 ? 5.253 -1.021 -36.331 1.00 97.12 191 ASP A C 1
ATOM 1435 O O . ASP A 1 191 ? 4.556 -1.608 -37.167 1.00 97.12 191 ASP A O 1
ATOM 1439 N N . ILE A 1 192 ? 4.887 -0.855 -35.059 1.00 97.00 192 ILE A N 1
ATOM 1440 C CA . ILE A 1 192 ? 3.664 -1.428 -34.481 1.00 97.00 192 ILE A CA 1
ATOM 1441 C C . ILE A 1 192 ? 2.454 -0.496 -34.519 1.00 97.00 192 ILE A C 1
ATOM 1443 O O . ILE A 1 192 ? 1.434 -0.765 -33.880 1.00 97.00 192 ILE A O 1
ATOM 1447 N N . ARG A 1 193 ? 2.549 0.637 -35.221 1.00 95.44 193 ARG A N 1
ATOM 1448 C CA . ARG A 1 193 ? 1.404 1.536 -35.389 1.00 95.44 193 ARG A CA 1
ATOM 1449 C C . ARG A 1 193 ? 0.349 0.906 -36.307 1.00 95.44 193 ARG A C 1
ATOM 1451 O O . ARG A 1 193 ? 0.686 0.109 -37.181 1.00 95.44 193 ARG A O 1
ATOM 1458 N N . PRO A 1 194 ? -0.927 1.305 -36.179 1.00 92.88 194 PRO A N 1
ATOM 1459 C CA . PRO A 1 194 ? -1.959 0.951 -37.149 1.00 92.88 194 PRO A CA 1
ATOM 1460 C C . PRO A 1 194 ? -1.538 1.255 -38.595 1.00 92.88 194 PRO A C 1
ATOM 1462 O O . PRO A 1 194 ? -0.916 2.286 -38.857 1.00 92.88 194 PRO A O 1
ATOM 1465 N N . THR A 1 195 ? -1.936 0.402 -39.543 1.00 91.31 195 THR A N 1
ATOM 1466 C CA . THR A 1 195 ? -1.528 0.477 -40.961 1.00 91.31 195 THR A CA 1
ATOM 1467 C C . THR A 1 195 ? -1.810 1.828 -41.618 1.00 91.31 195 THR A C 1
ATOM 1469 O O . THR A 1 195 ? -1.028 2.270 -42.458 1.00 91.31 195 THR A O 1
ATOM 1472 N N . ALA A 1 196 ? -2.876 2.520 -41.201 1.00 87.88 196 ALA A N 1
ATOM 1473 C CA . ALA A 1 196 ? -3.159 3.884 -41.648 1.00 87.88 196 ALA A CA 1
ATOM 1474 C C . ALA A 1 196 ? -1.984 4.833 -41.337 1.00 87.88 196 ALA A C 1
ATOM 1476 O O . ALA A 1 196 ? -1.418 5.434 -42.242 1.00 87.88 196 ALA A O 1
ATOM 1477 N N . HIS A 1 197 ? -1.525 4.863 -40.083 1.00 88.50 197 HIS A N 1
ATOM 1478 C CA . HIS A 1 197 ? -0.415 5.718 -39.651 1.00 88.50 197 HIS A CA 1
ATOM 1479 C C . HIS A 1 197 ? 0.938 5.318 -40.242 1.00 88.50 197 HIS A C 1
ATOM 1481 O O . HIS A 1 197 ? 1.811 6.167 -40.419 1.00 88.50 197 HIS A O 1
ATOM 1487 N N . PHE A 1 198 ? 1.131 4.028 -40.514 1.00 91.19 198 PHE A N 1
ATOM 1488 C CA . PHE A 1 198 ? 2.331 3.539 -41.187 1.00 91.19 198 PHE A CA 1
ATOM 1489 C C . PHE A 1 198 ? 2.395 3.977 -42.657 1.00 91.19 198 PHE A C 1
ATOM 1491 O O . PHE A 1 198 ? 3.474 4.266 -43.178 1.00 91.19 198 PHE A O 1
ATOM 1498 N N . SER A 1 199 ? 1.238 4.020 -43.321 1.00 88.62 199 SER A N 1
ATOM 1499 C CA . SER A 1 199 ? 1.124 4.445 -44.719 1.00 88.62 199 SER A CA 1
ATOM 1500 C C . SER A 1 199 ? 1.369 5.945 -44.878 1.00 88.62 199 SER A C 1
ATOM 1502 O O . SER A 1 199 ? 1.924 6.357 -45.892 1.00 88.62 199 SER A O 1
ATOM 1504 N N . ASP A 1 200 ? 1.006 6.741 -43.866 1.00 85.94 200 ASP A N 1
ATOM 1505 C CA . ASP A 1 200 ? 1.249 8.187 -43.850 1.00 85.94 200 ASP A CA 1
ATOM 1506 C C . ASP A 1 200 ? 2.751 8.515 -43.844 1.00 85.94 200 ASP A C 1
ATOM 1508 O O . ASP A 1 200 ? 3.223 9.356 -44.605 1.00 85.94 200 ASP A O 1
ATOM 1512 N N . TYR A 1 201 ? 3.511 7.859 -42.965 1.00 85.81 201 TYR A N 1
ATOM 1513 C CA . TYR A 1 201 ? 4.965 7.982 -42.878 1.00 85.81 201 TYR A CA 1
ATOM 1514 C C . TYR A 1 201 ? 5.543 6.777 -42.148 1.00 85.81 201 TYR A C 1
ATOM 1516 O O . TYR A 1 201 ? 4.908 6.228 -41.251 1.00 85.81 201 TYR A O 1
ATOM 1524 N N . ASN A 1 202 ? 6.774 6.395 -42.466 1.00 90.75 202 ASN A N 1
ATOM 1525 C CA . ASN A 1 202 ? 7.480 5.308 -41.793 1.00 90.75 202 ASN A CA 1
ATOM 1526 C C . ASN A 1 202 ? 8.997 5.483 -41.922 1.00 90.75 202 ASN A C 1
ATOM 1528 O O . ASN A 1 202 ? 9.484 6.352 -42.647 1.00 90.75 202 ASN A O 1
ATOM 1532 N N . LEU A 1 203 ? 9.748 4.672 -41.176 1.00 91.00 203 LEU A N 1
ATOM 1533 C CA . LEU A 1 203 ? 11.196 4.613 -41.331 1.00 91.00 203 LEU A CA 1
ATOM 1534 C C . LEU A 1 203 ? 11.560 3.721 -42.527 1.00 91.00 203 LEU A C 1
ATOM 1536 O O . LEU A 1 203 ? 10.985 2.637 -42.665 1.00 91.00 203 LEU A O 1
ATOM 1540 N N . PRO A 1 204 ? 12.549 4.105 -43.351 1.00 88.56 204 PRO A N 1
ATOM 1541 C CA . PRO A 1 204 ? 13.030 3.251 -44.431 1.00 88.56 204 PRO A CA 1
ATOM 1542 C C . PRO A 1 204 ? 13.441 1.865 -43.920 1.00 88.56 204 PRO A C 1
ATOM 1544 O O . PRO A 1 204 ? 14.170 1.747 -42.937 1.00 88.56 204 PRO A O 1
ATOM 1547 N N . GLY A 1 205 ? 12.952 0.813 -44.579 1.00 86.94 205 GLY A N 1
ATOM 1548 C CA . GLY A 1 205 ? 13.223 -0.576 -44.195 1.00 86.94 205 GLY A CA 1
ATOM 1549 C C . GLY A 1 205 ? 12.407 -1.095 -43.003 1.00 86.94 205 GLY A C 1
ATOM 1550 O O . GLY A 1 205 ? 12.580 -2.251 -42.624 1.00 86.94 205 GLY A O 1
ATOM 1551 N N . SER A 1 206 ? 11.508 -0.288 -42.426 1.00 94.12 206 SER A N 1
ATOM 1552 C CA . SER A 1 206 ? 10.575 -0.765 -41.399 1.00 94.12 206 SER A CA 1
ATOM 1553 C C . SER A 1 206 ? 9.442 -1.602 -41.998 1.00 94.12 206 SER A C 1
ATOM 1555 O O . SER A 1 206 ? 8.957 -1.333 -43.098 1.00 94.12 206 SER A O 1
ATOM 1557 N N . ARG A 1 207 ? 9.000 -2.627 -41.263 1.00 95.25 207 ARG A N 1
ATOM 1558 C CA . ARG A 1 207 ? 7.821 -3.439 -41.593 1.00 95.25 207 ARG A CA 1
ATOM 1559 C C . ARG A 1 207 ? 6.678 -3.110 -40.642 1.00 95.25 207 ARG A C 1
ATOM 1561 O O . ARG A 1 207 ? 6.875 -3.130 -39.429 1.00 95.25 207 ARG A O 1
ATOM 1568 N N . ASN A 1 208 ? 5.486 -2.867 -41.184 1.00 96.56 208 ASN A N 1
ATOM 1569 C CA . ASN A 1 208 ? 4.289 -2.719 -40.364 1.00 96.56 208 ASN A CA 1
ATOM 1570 C C . ASN A 1 208 ? 3.846 -4.073 -39.809 1.00 96.56 208 ASN A C 1
ATOM 1572 O O . ASN A 1 208 ? 3.712 -5.036 -40.567 1.00 96.56 208 ASN A O 1
ATOM 1576 N N . VAL A 1 209 ? 3.637 -4.150 -38.498 1.00 96.25 209 VAL A N 1
ATOM 1577 C CA . VAL A 1 209 ? 3.232 -5.379 -37.810 1.00 96.25 209 VAL A CA 1
ATOM 1578 C C . VAL A 1 209 ? 2.205 -5.031 -36.745 1.00 96.25 209 VAL A C 1
ATOM 1580 O O . VAL A 1 209 ? 2.390 -4.081 -35.995 1.00 96.25 209 VAL A O 1
ATOM 1583 N N . ASP A 1 210 ? 1.137 -5.813 -36.640 1.00 95.12 210 ASP A N 1
ATOM 1584 C CA . ASP A 1 210 ? 0.192 -5.653 -35.538 1.00 95.12 210 ASP A CA 1
ATOM 1585 C C . ASP A 1 210 ? 0.840 -6.049 -34.199 1.00 95.12 210 ASP A C 1
ATOM 1587 O O . ASP A 1 210 ? 1.554 -7.049 -34.110 1.00 95.12 210 ASP A O 1
ATOM 1591 N N . VAL A 1 211 ? 0.585 -5.289 -33.132 1.00 92.94 211 VAL A N 1
ATOM 1592 C CA . VAL A 1 211 ? 1.203 -5.536 -31.819 1.00 92.94 211 VAL A CA 1
ATOM 1593 C C . VAL A 1 211 ? 0.906 -6.942 -31.278 1.00 92.94 211 VAL A C 1
ATOM 1595 O O . VAL A 1 211 ? 1.769 -7.550 -30.639 1.00 92.94 211 VAL A O 1
ATOM 1598 N N . ALA A 1 212 ? -0.280 -7.494 -31.549 1.00 90.50 212 ALA A N 1
ATOM 1599 C CA . ALA A 1 212 ? -0.636 -8.838 -31.118 1.00 90.50 212 ALA A CA 1
ATOM 1600 C C . ALA A 1 212 ? 0.094 -9.909 -31.941 1.00 90.50 212 ALA A C 1
ATOM 1602 O O . ALA A 1 212 ? 0.529 -10.906 -31.359 1.00 90.50 212 ALA A O 1
ATOM 1603 N N . ASP A 1 213 ? 0.276 -9.704 -33.251 1.00 92.56 213 ASP A N 1
ATOM 1604 C CA . ASP A 1 213 ? 1.108 -10.587 -34.084 1.00 92.56 213 ASP A CA 1
ATOM 1605 C C . ASP A 1 213 ? 2.566 -10.542 -33.618 1.00 92.56 213 ASP A C 1
ATOM 1607 O O . ASP A 1 213 ? 3.164 -11.585 -33.359 1.00 92.56 213 ASP A O 1
ATOM 1611 N N . LEU A 1 214 ? 3.108 -9.345 -33.380 1.00 93.69 214 LEU A N 1
ATOM 1612 C CA . LEU A 1 214 ? 4.478 -9.165 -32.905 1.00 93.69 214 LEU A CA 1
ATOM 1613 C C . LEU A 1 214 ? 4.756 -9.956 -31.615 1.00 93.69 214 LEU A C 1
ATOM 1615 O O . LEU A 1 214 ? 5.792 -10.606 -31.498 1.00 93.69 214 LEU A O 1
ATOM 1619 N N . ILE A 1 215 ? 3.841 -9.909 -30.641 1.00 91.62 215 ILE A N 1
ATOM 1620 C CA . ILE A 1 215 ? 4.023 -10.537 -29.321 1.00 91.62 215 ILE A CA 1
ATOM 1621 C C . ILE A 1 215 ? 3.859 -12.063 -29.362 1.00 91.62 215 ILE A C 1
ATOM 1623 O O . ILE A 1 215 ? 4.452 -12.765 -28.529 1.00 91.62 215 ILE A O 1
ATOM 1627 N N . ASN A 1 216 ? 3.025 -12.582 -30.263 1.00 90.94 216 ASN A N 1
ATOM 1628 C CA . ASN A 1 216 ? 2.616 -13.989 -30.262 1.00 90.94 216 ASN A CA 1
ATOM 1629 C C . ASN A 1 216 ? 3.300 -14.831 -31.341 1.00 90.94 216 ASN A C 1
ATOM 1631 O O . ASN A 1 216 ? 3.358 -16.052 -31.204 1.00 90.94 216 ASN A O 1
ATOM 1635 N N . ASN A 1 217 ? 3.842 -14.208 -32.383 1.00 90.56 217 ASN A N 1
ATOM 1636 C CA . ASN A 1 217 ? 4.464 -14.904 -33.496 1.00 90.56 217 ASN A CA 1
ATOM 1637 C C . ASN A 1 217 ? 5.959 -15.149 -33.242 1.00 90.56 217 ASN A C 1
ATOM 1639 O O . ASN A 1 217 ? 6.743 -14.230 -32.997 1.00 90.56 217 ASN A O 1
ATOM 1643 N N . SER A 1 218 ? 6.372 -16.414 -33.326 1.00 88.25 218 SER A N 1
ATOM 1644 C CA . SER A 1 218 ? 7.748 -16.835 -33.050 1.00 88.25 218 SER A CA 1
ATOM 1645 C C . SER A 1 218 ? 8.764 -16.320 -34.069 1.00 88.25 218 SER A C 1
ATOM 1647 O O . SER A 1 218 ? 9.946 -16.250 -33.735 1.00 88.25 218 SER A O 1
ATOM 1649 N N . VAL A 1 219 ? 8.332 -15.891 -35.263 1.00 89.81 219 VAL A N 1
ATOM 1650 C CA . VAL A 1 219 ? 9.234 -15.361 -36.302 1.00 89.81 219 VAL A CA 1
ATOM 1651 C C . VAL A 1 219 ? 10.041 -14.156 -35.810 1.00 89.81 219 VAL A C 1
ATOM 1653 O O . VAL A 1 219 ? 11.200 -13.996 -36.176 1.00 89.81 219 VAL A O 1
ATOM 1656 N N . TYR A 1 220 ? 9.467 -13.334 -34.926 1.00 90.06 220 TYR A N 1
ATOM 1657 C CA . TYR A 1 220 ? 10.139 -12.155 -34.373 1.00 90.06 220 TYR A CA 1
ATOM 1658 C C . TYR A 1 220 ? 11.103 -12.505 -33.234 1.00 90.06 220 TYR A C 1
ATOM 1660 O O . TYR A 1 220 ? 12.024 -11.741 -32.942 1.00 90.06 220 TYR A O 1
ATOM 1668 N N . LEU A 1 221 ? 10.942 -13.683 -32.625 1.00 88.50 221 LEU A N 1
ATOM 1669 C CA . LEU A 1 221 ? 11.803 -14.173 -31.548 1.00 88.50 221 LEU A CA 1
ATOM 1670 C C . LEU A 1 221 ? 13.136 -14.717 -32.071 1.00 88.50 221 LEU A C 1
ATOM 1672 O O . LEU A 1 221 ? 14.087 -14.825 -31.300 1.00 88.50 221 LEU A O 1
ATOM 1676 N N . THR A 1 222 ? 13.220 -15.036 -33.361 1.00 83.25 222 THR A N 1
ATOM 1677 C CA . THR A 1 222 ? 14.390 -15.644 -34.002 1.00 83.25 222 THR A CA 1
ATOM 1678 C C . THR A 1 222 ? 14.989 -14.699 -35.041 1.00 83.25 222 THR A C 1
ATOM 1680 O O . THR A 1 222 ? 14.268 -14.172 -35.878 1.00 83.25 222 THR A O 1
ATOM 1683 N N . GLY A 1 223 ? 16.303 -14.479 -35.013 1.00 82.94 223 GLY A N 1
ATOM 1684 C CA . GLY A 1 223 ? 16.996 -13.645 -35.998 1.00 82.94 223 GLY A CA 1
ATOM 1685 C C . GLY A 1 223 ? 18.460 -13.420 -35.626 1.00 82.94 223 GLY A C 1
ATOM 1686 O O . GLY A 1 223 ? 18.808 -13.467 -34.448 1.00 82.94 223 GLY A O 1
ATOM 1687 N N . ALA A 1 224 ? 19.315 -13.194 -36.627 1.00 79.94 224 ALA A N 1
ATOM 1688 C CA . ALA A 1 224 ? 20.754 -12.993 -36.423 1.00 79.94 224 ALA A CA 1
ATOM 1689 C C . ALA A 1 224 ? 21.095 -11.613 -35.824 1.00 79.94 224 ALA A C 1
ATOM 1691 O O . ALA A 1 224 ? 22.131 -11.459 -35.183 1.00 79.94 224 ALA A O 1
ATOM 1692 N N . GLY A 1 225 ? 20.219 -10.625 -36.024 1.00 87.81 225 GLY A N 1
ATOM 1693 C CA . GLY A 1 225 ? 20.392 -9.243 -35.576 1.00 87.81 225 GLY A CA 1
ATOM 1694 C C . GLY A 1 225 ? 19.351 -8.790 -34.547 1.00 87.81 225 GLY A C 1
ATOM 1695 O O . GLY A 1 225 ? 18.335 -9.474 -34.348 1.00 87.81 225 GLY A O 1
ATOM 1696 N N . PRO A 1 226 ? 19.562 -7.624 -33.901 1.00 94.56 226 PRO A N 1
ATOM 1697 C CA . PRO A 1 226 ? 18.590 -7.067 -32.974 1.00 94.56 226 PRO A CA 1
ATOM 1698 C C . PRO A 1 226 ? 17.248 -6.815 -33.665 1.00 94.56 226 PRO A C 1
ATOM 1700 O O . PRO A 1 226 ? 17.192 -6.515 -34.858 1.00 94.56 226 PRO A O 1
ATOM 1703 N N . LEU A 1 227 ? 16.168 -6.933 -32.901 1.00 96.69 227 LEU A N 1
ATOM 1704 C CA . LEU A 1 227 ? 14.846 -6.479 -33.313 1.00 96.69 227 LEU A CA 1
ATOM 1705 C C . LEU A 1 227 ? 14.609 -5.092 -32.724 1.00 96.69 227 LEU A C 1
ATOM 1707 O O . LEU A 1 227 ? 14.544 -4.945 -31.504 1.00 96.69 227 LEU A O 1
ATOM 1711 N N . VAL A 1 228 ? 14.485 -4.089 -33.585 1.00 97.31 228 VAL A N 1
ATOM 1712 C CA . VAL A 1 228 ? 14.154 -2.714 -33.214 1.00 97.31 228 VAL A CA 1
ATOM 1713 C C . VAL A 1 228 ? 12.652 -2.503 -33.376 1.00 97.31 228 VAL A C 1
ATOM 1715 O O . VAL A 1 228 ? 12.104 -2.728 -34.455 1.00 97.31 228 VAL A O 1
ATOM 1718 N N . ILE A 1 229 ? 11.992 -2.051 -32.313 1.00 97.88 229 ILE A N 1
ATOM 1719 C CA . ILE A 1 229 ? 10.547 -1.808 -32.278 1.00 97.88 229 ILE A CA 1
ATOM 1720 C C . ILE A 1 229 ? 10.299 -0.307 -32.155 1.00 97.88 229 ILE A C 1
ATOM 1722 O O . ILE A 1 229 ? 10.883 0.360 -31.293 1.00 97.88 229 ILE A O 1
ATOM 1726 N N . VAL A 1 230 ? 9.418 0.216 -33.004 1.00 96.94 230 VAL A N 1
ATOM 1727 C CA . VAL A 1 230 ? 9.013 1.624 -33.007 1.00 96.94 230 VAL A CA 1
ATOM 1728 C C . VAL A 1 230 ? 7.496 1.758 -33.008 1.00 96.94 230 VAL A C 1
ATOM 1730 O O . VAL A 1 230 ? 6.777 0.957 -33.601 1.00 96.94 230 VAL A O 1
ATOM 1733 N N . ASP A 1 231 ? 7.012 2.800 -32.351 1.00 94.56 231 ASP A N 1
ATOM 1734 C CA . ASP A 1 231 ? 5.635 3.278 -32.413 1.00 94.56 231 ASP A CA 1
ATOM 1735 C C . ASP A 1 231 ? 5.635 4.821 -32.451 1.00 94.56 231 ASP A C 1
ATOM 1737 O O . ASP A 1 231 ? 6.646 5.455 -32.770 1.00 94.56 231 ASP A O 1
ATOM 1741 N N . ARG A 1 232 ? 4.500 5.461 -32.145 1.00 92.62 232 ARG A N 1
ATOM 1742 C CA . ARG A 1 232 ? 4.399 6.925 -32.195 1.00 92.62 232 ARG A CA 1
ATOM 1743 C C . ARG A 1 232 ? 5.295 7.622 -31.161 1.00 92.62 232 ARG A C 1
ATOM 1745 O O . ARG A 1 232 ? 5.954 8.595 -31.529 1.00 92.62 232 ARG A O 1
ATOM 1752 N N . ASP A 1 233 ? 5.282 7.190 -29.902 1.00 90.31 233 ASP A N 1
ATOM 1753 C CA . ASP A 1 233 ? 5.851 7.932 -28.759 1.00 90.31 233 ASP A CA 1
ATOM 1754 C C . ASP A 1 233 ? 6.769 7.108 -27.831 1.00 90.31 233 ASP A C 1
ATOM 1756 O O . ASP A 1 233 ? 7.337 7.634 -26.878 1.00 90.31 233 ASP A O 1
ATOM 1760 N N . GLY A 1 234 ? 6.968 5.831 -28.132 1.00 89.38 234 GLY A N 1
ATOM 1761 C CA . GLY A 1 234 ? 7.798 4.865 -27.418 1.00 89.38 234 GLY A CA 1
ATOM 1762 C C . GLY A 1 234 ? 7.021 3.966 -26.451 1.00 89.38 234 GLY A C 1
ATOM 1763 O O . GLY A 1 234 ? 7.570 2.963 -25.992 1.00 89.38 234 GLY A O 1
ATOM 1764 N N . SER A 1 235 ? 5.770 4.288 -26.114 1.00 91.06 235 SER A N 1
ATOM 1765 C CA . SER A 1 235 ? 5.072 3.677 -24.971 1.00 91.06 235 SER A CA 1
ATOM 1766 C C . SER A 1 235 ? 4.638 2.234 -25.232 1.00 91.06 235 SER A C 1
ATOM 1768 O O . SER A 1 235 ? 4.883 1.337 -24.420 1.00 91.06 235 SER A O 1
ATOM 1770 N N . VAL A 1 236 ? 3.997 1.987 -26.375 1.00 91.12 236 VAL A N 1
ATOM 1771 C CA . VAL A 1 236 ? 3.518 0.654 -26.772 1.00 91.12 236 VAL A CA 1
ATOM 1772 C C . VAL A 1 236 ? 4.703 -0.209 -27.197 1.00 91.12 236 VAL A C 1
ATOM 1774 O O . VAL A 1 236 ? 4.756 -1.395 -26.864 1.00 91.12 236 VAL A O 1
ATOM 1777 N N . ALA A 1 237 ? 5.692 0.394 -27.860 1.00 94.44 237 ALA A N 1
ATOM 1778 C CA . ALA A 1 237 ? 6.924 -0.283 -28.250 1.00 94.44 237 ALA A CA 1
ATOM 1779 C C . ALA A 1 237 ? 7.713 -0.780 -27.027 1.00 94.44 237 ALA A C 1
ATOM 1781 O O . ALA A 1 237 ? 8.205 -1.909 -27.038 1.00 94.44 237 ALA A O 1
ATOM 1782 N N . LEU A 1 238 ? 7.766 0.001 -25.940 1.00 95.88 238 LEU A N 1
ATOM 1783 C CA . LEU A 1 238 ? 8.418 -0.400 -24.690 1.00 95.88 238 LEU A CA 1
ATOM 1784 C C . LEU A 1 238 ? 7.697 -1.563 -24.004 1.00 95.88 238 LEU A C 1
ATOM 1786 O O . LEU A 1 238 ? 8.344 -2.512 -23.557 1.00 95.88 238 LEU A O 1
ATOM 1790 N N . MET A 1 239 ? 6.363 -1.528 -23.970 1.00 94.69 239 MET A N 1
ATOM 1791 C CA . MET A 1 239 ? 5.548 -2.632 -23.453 1.00 94.69 239 MET A CA 1
ATOM 1792 C C . MET A 1 239 ? 5.764 -3.924 -24.249 1.00 94.69 239 MET A C 1
ATOM 1794 O O . MET A 1 239 ? 6.075 -4.967 -23.668 1.00 94.69 239 MET A O 1
ATOM 1798 N N . ALA A 1 240 ? 5.647 -3.862 -25.578 1.00 93.56 240 ALA A N 1
ATOM 1799 C CA . ALA A 1 240 ? 5.853 -5.016 -26.450 1.00 93.56 240 ALA A CA 1
ATOM 1800 C C . ALA A 1 240 ? 7.293 -5.547 -26.351 1.00 93.56 240 ALA A C 1
ATOM 1802 O O . ALA A 1 240 ? 7.500 -6.752 -26.198 1.00 93.56 240 ALA A O 1
ATOM 1803 N N . GLY A 1 241 ? 8.287 -4.655 -26.344 1.00 94.81 241 GLY A N 1
ATOM 1804 C CA . GLY A 1 241 ? 9.696 -5.004 -26.186 1.00 94.81 241 GLY A CA 1
ATOM 1805 C C . GLY A 1 241 ? 10.007 -5.661 -24.841 1.00 94.81 241 GLY A C 1
ATOM 1806 O O . GLY A 1 241 ? 10.754 -6.634 -24.801 1.00 94.81 241 GLY A O 1
ATOM 1807 N N . GLY A 1 242 ? 9.377 -5.204 -23.754 1.00 93.38 242 GLY A N 1
ATOM 1808 C CA . GLY A 1 242 ? 9.455 -5.819 -22.422 1.00 93.38 242 GLY A CA 1
ATOM 1809 C C . GLY A 1 242 ? 8.934 -7.252 -22.379 1.00 93.38 242 GLY A C 1
ATOM 1810 O O . GLY A 1 242 ? 9.511 -8.107 -21.706 1.00 93.38 242 GLY A O 1
ATOM 1811 N N . ILE A 1 243 ? 7.859 -7.537 -23.113 1.00 92.44 243 ILE A N 1
ATOM 1812 C CA . ILE A 1 243 ? 7.308 -8.892 -23.223 1.00 92.44 243 ILE A CA 1
ATOM 1813 C C . ILE A 1 243 ? 8.225 -9.770 -24.080 1.00 92.44 243 ILE A C 1
ATOM 1815 O O . ILE A 1 243 ? 8.512 -10.907 -23.706 1.00 92.44 243 ILE A O 1
ATOM 1819 N N . LEU A 1 244 ? 8.708 -9.254 -25.211 1.00 93.25 244 LEU A N 1
ATOM 1820 C CA . LEU A 1 244 ? 9.577 -10.001 -26.119 1.00 93.25 244 LEU A CA 1
ATOM 1821 C C . LEU A 1 244 ? 10.939 -10.317 -25.502 1.00 93.25 244 LEU A C 1
ATOM 1823 O O . LEU A 1 244 ? 11.386 -11.454 -25.615 1.00 93.25 244 LEU A O 1
ATOM 1827 N N . ALA A 1 245 ? 11.553 -9.376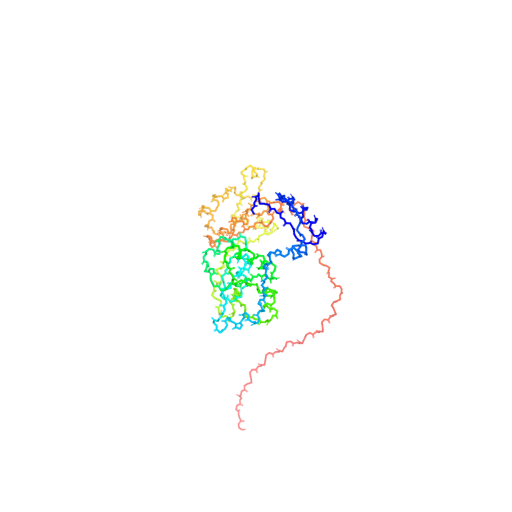 -24.783 1.00 93.69 245 ALA A N 1
ATOM 1828 C CA . ALA A 1 245 ? 12.837 -9.584 -24.111 1.00 93.69 245 ALA A CA 1
ATOM 1829 C C . ALA A 1 245 ? 12.797 -10.766 -23.124 1.00 93.69 245 ALA A C 1
ATOM 1831 O O . ALA A 1 245 ? 13.800 -11.436 -22.912 1.00 93.69 245 ALA A O 1
ATOM 1832 N N . GLN A 1 246 ? 11.622 -11.076 -22.567 1.00 90.62 246 GLN A N 1
ATOM 1833 C CA . GLN A 1 246 ? 11.412 -12.234 -21.690 1.00 90.62 246 GLN A CA 1
ATOM 1834 C C . GLN A 1 246 ? 11.175 -13.551 -22.435 1.00 90.62 246 GLN A C 1
ATOM 1836 O O . GLN A 1 246 ? 11.305 -14.618 -21.836 1.00 90.62 246 GLN A O 1
ATOM 1841 N N . LYS A 1 247 ? 10.801 -13.491 -23.716 1.00 90.31 247 LYS A N 1
ATOM 1842 C CA . LYS A 1 247 ? 10.492 -14.656 -24.555 1.00 90.31 247 LYS A CA 1
ATOM 1843 C C . LYS A 1 247 ? 11.670 -15.103 -25.423 1.00 90.31 247 LYS A C 1
ATOM 1845 O O . LYS A 1 247 ? 11.617 -16.206 -25.959 1.00 90.31 247 LYS A O 1
ATOM 1850 N N . THR A 1 248 ? 12.705 -14.278 -25.594 1.00 89.19 248 THR A N 1
ATOM 1851 C CA . THR A 1 248 ? 13.843 -14.595 -26.467 1.00 89.19 248 THR A CA 1
ATOM 1852 C C . THR A 1 248 ? 15.177 -14.066 -25.944 1.00 89.19 248 THR A C 1
ATOM 1854 O O . THR A 1 248 ? 15.233 -13.069 -25.235 1.00 89.19 248 THR A O 1
ATOM 1857 N N . ALA A 1 249 ? 16.264 -14.738 -26.332 1.00 88.88 249 ALA A N 1
ATOM 1858 C CA . ALA A 1 249 ? 17.633 -14.248 -26.173 1.00 88.88 249 ALA A CA 1
ATOM 1859 C C . ALA A 1 249 ? 18.054 -13.283 -27.299 1.00 88.88 249 ALA A C 1
ATOM 1861 O O . ALA A 1 249 ? 19.134 -12.694 -27.237 1.00 88.88 249 ALA A O 1
ATOM 1862 N N . ARG A 1 250 ? 17.224 -13.129 -28.341 1.00 92.56 250 ARG A N 1
ATOM 1863 C CA . ARG A 1 250 ? 17.437 -12.150 -29.407 1.00 92.56 250 ARG A CA 1
ATOM 1864 C C . ARG A 1 250 ? 17.464 -10.745 -28.793 1.00 92.56 250 ARG A C 1
ATOM 1866 O O . ARG A 1 250 ? 16.535 -10.408 -28.061 1.00 92.56 250 ARG A O 1
ATOM 1873 N N . PRO A 1 251 ? 18.466 -9.903 -29.102 1.00 94.38 251 PRO A N 1
ATOM 1874 C CA . PRO A 1 251 ? 18.510 -8.551 -28.561 1.00 94.38 251 PRO A CA 1
ATOM 1875 C C . PRO A 1 251 ? 17.287 -7.742 -29.012 1.00 94.38 251 PRO A C 1
ATOM 1877 O O . PRO A 1 251 ? 17.065 -7.562 -30.211 1.00 94.38 251 PRO A O 1
ATOM 1880 N N . ILE A 1 252 ? 16.500 -7.254 -28.054 1.00 96.81 252 ILE A N 1
ATOM 1881 C CA . ILE A 1 252 ? 15.330 -6.412 -28.316 1.00 96.81 252 ILE A CA 1
ATOM 1882 C C . ILE A 1 252 ? 15.695 -4.966 -28.014 1.00 96.81 252 ILE A C 1
ATOM 1884 O O . ILE A 1 252 ? 16.198 -4.662 -26.932 1.00 96.81 252 ILE A O 1
ATOM 1888 N N . LYS A 1 253 ? 15.441 -4.080 -28.975 1.00 97.50 253 LYS A N 1
ATOM 1889 C CA . LYS A 1 253 ? 15.726 -2.650 -28.890 1.00 97.50 253 LYS A CA 1
ATOM 1890 C C . LYS A 1 253 ? 14.444 -1.854 -29.103 1.00 97.50 253 LYS A C 1
ATOM 1892 O O . LYS A 1 253 ? 13.644 -2.192 -29.971 1.00 97.50 253 LYS A O 1
ATOM 1897 N N . VAL A 1 254 ? 14.248 -0.794 -28.331 1.00 97.75 254 VAL A N 1
ATOM 1898 C CA . VAL A 1 254 ? 13.069 0.078 -28.424 1.00 97.75 254 VAL A CA 1
ATOM 1899 C C . VAL A 1 254 ? 13.517 1.518 -28.611 1.00 97.75 254 VAL A C 1
ATOM 1901 O O . VAL A 1 254 ? 14.376 2.004 -27.876 1.00 97.75 254 VAL A O 1
ATOM 1904 N N . LEU A 1 255 ? 12.925 2.203 -29.588 1.00 96.81 255 LEU A N 1
ATOM 1905 C CA . LEU A 1 255 ? 13.201 3.614 -29.837 1.00 96.81 255 LEU A CA 1
ATOM 1906 C C . LEU A 1 255 ? 12.614 4.488 -28.724 1.00 96.81 255 LEU A C 1
ATOM 1908 O O . LEU A 1 255 ? 11.395 4.591 -28.567 1.00 96.81 255 LEU A O 1
ATOM 1912 N N . PHE A 1 256 ? 13.490 5.145 -27.970 1.00 92.88 256 PHE A N 1
ATOM 1913 C CA . PHE A 1 256 ? 13.095 6.056 -26.907 1.00 92.88 256 PHE A CA 1
ATOM 1914 C C . PHE A 1 256 ? 12.390 7.294 -27.481 1.00 92.88 256 PHE A C 1
ATOM 1916 O O . PHE A 1 256 ? 12.884 7.930 -28.412 1.00 92.88 256 PHE A O 1
ATOM 1923 N N . GLY A 1 257 ? 11.209 7.618 -26.945 1.00 88.62 257 GLY A N 1
ATOM 1924 C CA . GLY A 1 257 ? 10.366 8.716 -27.438 1.00 88.62 257 GLY A CA 1
ATOM 1925 C C . GLY A 1 257 ? 9.687 8.455 -28.794 1.00 88.62 257 GLY A C 1
ATOM 1926 O O . GLY A 1 257 ? 9.030 9.351 -29.334 1.00 88.62 257 GLY A O 1
ATOM 1927 N N . GLY A 1 258 ? 9.834 7.243 -29.346 1.00 92.81 258 GLY A N 1
ATOM 1928 C CA . GLY A 1 258 ? 9.190 6.800 -30.580 1.00 92.81 258 GLY A CA 1
ATOM 1929 C C . GLY A 1 258 ? 9.550 7.631 -31.812 1.00 92.81 258 GLY A C 1
ATOM 1930 O O . GLY A 1 258 ? 10.524 8.389 -31.848 1.00 92.81 258 GLY A O 1
ATOM 1931 N N . LEU A 1 259 ? 8.733 7.494 -32.854 1.00 91.06 259 LEU A N 1
ATOM 1932 C CA . LEU A 1 259 ? 8.921 8.229 -34.104 1.00 91.06 259 LEU A CA 1
ATOM 1933 C C . LEU A 1 259 ? 8.770 9.740 -33.928 1.00 91.06 259 LEU A C 1
ATOM 1935 O O . LEU A 1 259 ? 9.422 10.495 -34.642 1.00 91.06 259 LEU A O 1
ATOM 1939 N N . SER A 1 260 ? 7.970 10.189 -32.959 1.00 88.56 260 SER A N 1
ATOM 1940 C CA . SER A 1 260 ? 7.832 11.617 -32.650 1.00 88.56 260 SER A CA 1
ATOM 1941 C C . SER A 1 260 ? 9.179 12.223 -32.247 1.00 88.56 260 SER A C 1
ATOM 1943 O O . SER A 1 260 ? 9.581 13.250 -32.789 1.00 88.56 260 SER A O 1
ATOM 1945 N N . ALA A 1 261 ? 9.921 11.568 -31.346 1.00 88.88 261 ALA A N 1
ATOM 1946 C CA . ALA A 1 261 ? 11.260 12.019 -30.972 1.00 88.88 261 ALA A CA 1
ATOM 1947 C C . ALA A 1 261 ? 12.248 11.915 -32.141 1.00 88.88 261 ALA A C 1
ATOM 1949 O O . ALA A 1 261 ? 13.074 12.812 -32.315 1.00 88.88 261 ALA A O 1
ATOM 1950 N N . TYR A 1 262 ? 12.139 10.861 -32.955 1.00 90.81 262 TYR A N 1
ATOM 1951 C CA . TYR A 1 262 ? 13.011 10.649 -34.109 1.00 90.81 262 TYR A CA 1
ATOM 1952 C C . TYR A 1 262 ? 12.905 11.741 -35.166 1.00 90.81 262 TYR A C 1
ATOM 1954 O O . TYR A 1 262 ? 13.923 12.285 -35.591 1.00 90.81 262 TYR A O 1
ATOM 1962 N N . TRP A 1 263 ? 11.690 12.106 -35.565 1.00 84.19 263 TRP A N 1
ATOM 1963 C CA . TRP A 1 263 ? 11.496 13.147 -36.572 1.00 84.19 263 TRP A CA 1
ATOM 1964 C C . TRP A 1 263 ? 11.813 14.539 -36.021 1.00 84.19 263 TRP A C 1
ATOM 1966 O O . TRP A 1 263 ? 12.490 15.306 -36.697 1.00 84.19 263 TRP A O 1
ATOM 1976 N N . ASN A 1 264 ? 11.497 14.814 -34.750 1.00 81.19 264 ASN A N 1
ATOM 1977 C CA . ASN A 1 264 ? 11.876 16.078 -34.108 1.00 81.19 264 ASN A CA 1
ATOM 1978 C C . ASN A 1 264 ? 13.402 16.293 -34.052 1.00 81.19 264 ASN A C 1
ATOM 1980 O O . ASN A 1 264 ? 13.876 17.413 -34.228 1.00 81.19 264 ASN A O 1
ATOM 1984 N N . THR A 1 265 ? 14.185 15.233 -33.817 1.00 70.94 265 THR A N 1
ATOM 1985 C CA . THR A 1 265 ? 15.663 15.305 -33.846 1.00 70.94 265 THR A CA 1
ATOM 1986 C C . THR A 1 265 ? 16.244 15.242 -35.256 1.00 70.94 265 THR A C 1
ATOM 1988 O O . THR A 1 265 ? 17.369 15.683 -35.475 1.00 70.94 265 THR A O 1
ATOM 1991 N N . ALA A 1 266 ? 15.513 14.704 -36.232 1.00 59.22 266 ALA A N 1
ATOM 1992 C CA . ALA A 1 266 ? 15.934 14.715 -37.628 1.00 59.22 266 ALA A CA 1
ATOM 1993 C C . ALA A 1 266 ? 15.717 16.083 -38.301 1.00 59.22 266 ALA A C 1
ATOM 1995 O O . ALA A 1 266 ? 16.517 16.448 -39.162 1.00 59.22 266 ALA A O 1
ATOM 1996 N N . GLU A 1 267 ? 14.678 16.825 -37.906 1.00 54.06 267 GLU A N 1
ATOM 1997 C CA . GLU A 1 267 ? 14.350 18.163 -38.425 1.00 54.06 267 GLU A CA 1
ATOM 1998 C C . GLU A 1 267 ? 15.220 19.273 -37.816 1.00 54.06 267 GLU A C 1
ATOM 2000 O O . GLU A 1 267 ? 15.598 20.220 -38.505 1.00 54.06 267 GLU A O 1
ATOM 2005 N N . MET A 1 268 ? 15.597 19.142 -36.543 1.00 46.44 268 MET A N 1
ATOM 2006 C CA . MET A 1 268 ? 16.533 20.040 -35.868 1.00 46.44 268 MET A CA 1
ATOM 2007 C C . MET A 1 268 ? 17.914 19.383 -35.852 1.00 46.44 268 MET A C 1
ATOM 2009 O O . MET A 1 268 ? 18.191 18.557 -34.985 1.00 46.44 268 MET A O 1
ATOM 2013 N N . GLY A 1 269 ? 18.792 19.733 -36.799 1.00 47.00 269 GLY A N 1
ATOM 2014 C CA . GLY A 1 269 ? 20.210 19.370 -36.704 1.00 47.00 269 GLY A CA 1
ATOM 2015 C C . GLY A 1 269 ? 20.732 19.679 -35.295 1.00 47.00 269 GLY A C 1
ATOM 2016 O O . GLY A 1 269 ? 20.475 20.767 -34.781 1.00 47.00 269 GLY A O 1
ATOM 2017 N N . GLU A 1 270 ? 21.374 18.704 -34.644 1.00 45.97 270 GLU A N 1
ATOM 2018 C CA . GLU A 1 270 ? 21.719 18.807 -33.223 1.00 45.97 270 GLU A CA 1
ATOM 2019 C C . GLU A 1 270 ? 22.444 20.127 -32.911 1.00 45.97 270 GLU A C 1
ATOM 2021 O O . GLU A 1 270 ? 23.494 20.402 -33.504 1.00 45.97 270 GLU A O 1
ATOM 2026 N N . PRO A 1 271 ? 21.981 20.934 -31.937 1.00 41.44 271 PRO A N 1
ATOM 2027 C CA . PRO A 1 271 ? 22.871 21.890 -31.321 1.00 41.44 271 PRO A CA 1
ATOM 2028 C C . PRO A 1 271 ? 23.865 21.084 -30.487 1.00 41.44 271 PRO A C 1
ATOM 2030 O O . PRO A 1 271 ? 23.555 20.627 -29.385 1.00 41.44 271 PRO A O 1
ATOM 2033 N N . VAL A 1 272 ? 25.077 20.916 -31.014 1.00 43.59 272 VAL A N 1
ATOM 2034 C CA . VAL A 1 272 ? 26.226 20.483 -30.220 1.00 43.59 272 VAL A CA 1
ATOM 2035 C C . VAL A 1 272 ? 26.367 21.489 -29.081 1.00 43.59 272 VAL A C 1
ATOM 2037 O O . VAL A 1 272 ? 26.799 22.626 -29.277 1.00 43.59 272 VAL A O 1
ATOM 2040 N N . LYS A 1 273 ? 25.946 21.101 -27.877 1.00 40.84 273 LYS A N 1
ATOM 2041 C CA . LYS A 1 273 ? 26.120 21.928 -26.686 1.00 40.84 273 LYS A CA 1
ATOM 2042 C C . LYS A 1 273 ? 27.619 21.970 -26.406 1.00 40.84 273 LYS A C 1
ATOM 2044 O O . LYS A 1 273 ? 28.187 20.990 -25.930 1.00 40.84 273 LYS A O 1
ATOM 2049 N N . ALA A 1 274 ? 28.267 23.083 -26.739 1.00 45.06 274 ALA A N 1
ATOM 2050 C CA . ALA A 1 274 ? 29.652 23.311 -26.360 1.00 45.06 274 ALA A CA 1
ATOM 2051 C C . ALA A 1 274 ? 29.751 23.205 -24.832 1.00 45.06 274 ALA A C 1
ATOM 2053 O O . ALA A 1 274 ? 29.160 24.004 -24.105 1.00 45.06 274 ALA A O 1
ATOM 2054 N N . VAL A 1 275 ? 30.462 22.188 -24.347 1.00 46.88 275 VAL A N 1
ATOM 2055 C CA . VAL A 1 275 ? 30.840 22.091 -22.937 1.00 46.88 275 VAL A CA 1
ATOM 2056 C C . VAL A 1 275 ? 31.847 23.218 -22.688 1.00 46.88 275 VAL A C 1
ATOM 2058 O O . VAL A 1 275 ? 32.893 23.227 -23.341 1.00 46.88 275 VAL A O 1
ATOM 2061 N N . PRO A 1 276 ? 31.572 24.189 -21.799 1.00 46.50 276 PRO A N 1
ATOM 2062 C CA . PRO A 1 276 ? 32.550 25.216 -21.486 1.00 46.50 276 PRO A CA 1
ATOM 2063 C C . PRO A 1 276 ? 33.762 24.548 -20.840 1.00 46.50 276 PRO A C 1
ATOM 2065 O O . PRO A 1 276 ? 33.634 23.871 -19.819 1.00 46.50 276 PRO A O 1
ATOM 2068 N N . ILE A 1 277 ? 34.943 24.743 -21.421 1.00 49.78 277 ILE A N 1
ATOM 2069 C CA . ILE A 1 277 ? 36.194 24.434 -20.732 1.00 49.78 277 ILE A CA 1
ATOM 2070 C C . ILE A 1 277 ? 36.279 25.424 -19.568 1.00 49.78 277 ILE A C 1
ATOM 2072 O O . ILE A 1 277 ? 36.426 26.627 -19.784 1.00 49.78 277 ILE A O 1
ATOM 2076 N N . ALA A 1 278 ? 36.130 24.933 -18.338 1.00 48.25 278 ALA A N 1
ATOM 2077 C CA . ALA A 1 278 ? 36.314 25.754 -17.151 1.00 48.25 278 ALA A CA 1
ATOM 2078 C C . ALA A 1 278 ? 37.749 26.323 -17.144 1.00 48.25 278 ALA A C 1
ATOM 2080 O O . ALA A 1 278 ? 38.705 25.550 -17.277 1.00 48.25 278 ALA A O 1
ATOM 2081 N N . PRO A 1 279 ? 37.945 27.644 -16.996 1.00 54.47 279 PRO A N 1
ATOM 2082 C CA . PRO A 1 279 ? 39.277 28.194 -16.839 1.00 54.47 279 PRO A CA 1
ATOM 2083 C C . PRO A 1 279 ? 39.773 27.889 -15.423 1.00 54.47 279 PRO A C 1
ATOM 2085 O O . PRO A 1 279 ? 39.163 28.297 -14.438 1.00 54.47 279 PRO A O 1
ATOM 2088 N N . GLY A 1 280 ? 40.905 27.191 -15.335 1.00 55.97 280 GLY A N 1
ATOM 2089 C CA . GLY A 1 280 ? 41.666 27.060 -14.094 1.00 55.97 280 GLY A CA 1
ATOM 2090 C C . GLY A 1 280 ? 41.634 25.671 -13.471 1.00 55.97 280 GLY A C 1
ATOM 2091 O O . GLY A 1 280 ? 41.054 25.468 -12.410 1.00 55.97 280 GLY A O 1
ATOM 2092 N N . VAL A 1 281 ? 42.372 24.738 -14.070 1.00 42.03 281 VAL A N 1
ATOM 2093 C CA . VAL A 1 281 ? 43.061 23.717 -13.275 1.00 42.03 281 VAL A CA 1
ATOM 2094 C C . VAL A 1 281 ? 44.521 24.171 -13.200 1.00 42.03 281 VAL A C 1
ATOM 2096 O O . VAL A 1 281 ? 45.138 24.335 -14.256 1.00 42.03 281 VAL A O 1
ATOM 2099 N N . PRO A 1 282 ? 45.090 24.451 -12.012 1.00 51.91 282 PRO A N 1
ATOM 2100 C CA . PRO A 1 282 ? 46.515 24.731 -11.915 1.00 51.91 282 PRO A CA 1
ATOM 2101 C C . PRO A 1 282 ? 47.292 23.514 -12.419 1.00 51.91 282 PRO A C 1
ATOM 2103 O O . PRO A 1 282 ? 46.935 22.373 -12.121 1.00 51.91 282 PRO A O 1
ATOM 2106 N N . ALA A 1 283 ? 48.334 23.775 -13.210 1.00 47.09 283 ALA A N 1
ATOM 2107 C CA . ALA A 1 283 ? 49.164 22.752 -13.827 1.00 47.09 283 ALA A CA 1
ATOM 2108 C C . ALA A 1 283 ? 49.588 21.696 -12.794 1.00 47.09 283 ALA A C 1
ATOM 2110 O O . ALA A 1 283 ? 50.228 22.008 -11.785 1.00 47.09 283 ALA A O 1
ATOM 2111 N N . ALA A 1 284 ? 49.218 20.440 -13.053 1.00 46.31 284 ALA A N 1
ATOM 2112 C CA . ALA A 1 284 ? 49.727 19.310 -12.300 1.00 46.31 284 ALA A CA 1
ATOM 2113 C C . ALA A 1 284 ? 51.260 19.313 -12.393 1.00 46.31 284 ALA A C 1
ATOM 2115 O O . ALA A 1 284 ? 51.827 19.403 -13.485 1.00 46.31 284 ALA A O 1
ATOM 2116 N N . LYS A 1 285 ? 51.931 19.243 -11.238 1.00 50.53 285 LYS A N 1
ATOM 2117 C CA . LYS A 1 285 ? 53.387 19.071 -11.173 1.00 50.53 285 LYS A CA 1
ATOM 2118 C C . LYS A 1 285 ? 53.783 17.825 -11.984 1.00 50.53 285 LYS A C 1
ATOM 2120 O O . LYS A 1 285 ? 53.037 16.844 -11.945 1.00 50.53 285 LYS A O 1
ATOM 2125 N N . PRO A 1 286 ? 54.934 17.833 -12.682 1.00 43.44 286 PRO A N 1
ATOM 2126 C CA . PRO A 1 286 ? 55.371 16.681 -13.454 1.00 43.44 286 PRO A CA 1
ATOM 2127 C C . PRO A 1 286 ? 55.445 15.441 -12.559 1.00 43.44 286 PRO A C 1
ATOM 2129 O O . PRO A 1 286 ? 56.119 15.444 -11.527 1.00 43.44 286 PRO A O 1
ATOM 2132 N N . SER A 1 287 ? 54.707 14.404 -12.956 1.00 46.16 287 SER A N 1
ATOM 2133 C CA . SER A 1 287 ? 54.754 13.081 -12.345 1.00 46.16 287 SER A CA 1
ATOM 2134 C C . SER A 1 287 ? 56.147 12.473 -12.519 1.00 46.16 287 SER A C 1
ATOM 2136 O O . SER A 1 287 ? 56.817 12.672 -13.533 1.00 46.16 287 SER A O 1
ATOM 2138 N N . ILE A 1 288 ? 56.564 11.754 -11.484 1.00 50.12 288 ILE A N 1
ATOM 2139 C CA . ILE A 1 288 ? 57.846 11.077 -11.312 1.00 50.12 288 ILE A CA 1
ATOM 2140 C C . ILE A 1 288 ? 58.129 10.152 -12.508 1.00 50.12 288 ILE A C 1
ATOM 2142 O O . ILE A 1 288 ? 57.245 9.439 -12.983 1.00 50.12 288 ILE A O 1
ATOM 2146 N N . ALA A 1 289 ? 59.378 10.178 -12.983 1.00 49.06 289 ALA A N 1
ATOM 2147 C CA . ALA A 1 289 ? 59.866 9.349 -14.079 1.00 49.06 289 ALA A CA 1
ATOM 2148 C C . ALA A 1 289 ? 59.660 7.838 -13.811 1.00 49.06 289 ALA A C 1
ATOM 2150 O O . ALA A 1 289 ? 59.740 7.410 -12.655 1.00 49.06 289 ALA A O 1
ATOM 2151 N N . PRO A 1 290 ? 59.445 7.010 -14.851 1.00 45.22 290 PRO A N 1
ATOM 2152 C CA . PRO A 1 290 ? 59.301 5.566 -14.692 1.00 45.22 290 PRO A CA 1
ATOM 2153 C C . PRO A 1 290 ? 60.581 4.957 -14.111 1.00 45.22 290 PRO A C 1
ATOM 2155 O O . PRO A 1 290 ? 61.663 5.123 -14.675 1.00 45.22 290 PRO A O 1
ATOM 2158 N N . GLN A 1 291 ? 60.460 4.234 -12.997 1.00 53.50 291 GLN A N 1
ATOM 2159 C CA . GLN A 1 291 ? 61.548 3.407 -12.481 1.00 53.50 291 GLN A CA 1
ATOM 2160 C C . GLN A 1 291 ? 61.773 2.235 -13.443 1.00 53.50 291 GLN A C 1
ATOM 2162 O O . GLN A 1 291 ? 60.864 1.451 -13.717 1.00 53.50 291 GLN A O 1
ATOM 2167 N N . THR A 1 292 ? 62.987 2.137 -13.978 1.00 48.69 292 THR A N 1
ATOM 2168 C CA . THR A 1 292 ? 63.464 0.979 -14.738 1.00 48.69 292 THR A CA 1
ATOM 2169 C C . THR A 1 292 ? 63.468 -0.276 -13.860 1.00 48.69 292 THR A C 1
ATOM 2171 O O . THR A 1 292 ? 63.893 -0.189 -12.708 1.00 48.69 292 THR A O 1
ATOM 2174 N N . PRO A 1 293 ? 63.050 -1.445 -14.376 1.00 50.81 293 PRO A N 1
ATOM 2175 C CA . PRO A 1 293 ? 63.132 -2.696 -13.631 1.00 50.81 293 PRO A CA 1
ATOM 2176 C C . PRO A 1 293 ? 64.596 -3.105 -13.406 1.00 50.81 293 PRO A C 1
ATOM 2178 O O . PRO A 1 293 ? 65.402 -3.097 -14.338 1.00 50.81 293 PRO A O 1
ATOM 2181 N N . ASP A 1 294 ? 64.924 -3.467 -12.165 1.00 53.25 294 ASP A N 1
ATOM 2182 C CA . ASP A 1 294 ? 66.250 -3.945 -11.768 1.00 53.25 294 ASP A CA 1
ATOM 2183 C C . ASP A 1 294 ? 66.649 -5.221 -12.528 1.00 53.25 294 ASP A C 1
ATOM 2185 O O . ASP A 1 294 ? 65.906 -6.203 -12.599 1.00 53.25 294 ASP A O 1
ATOM 2189 N N . ALA A 1 295 ? 67.870 -5.214 -13.067 1.00 54.31 295 ALA A N 1
ATOM 2190 C CA . ALA A 1 295 ? 68.492 -6.366 -13.705 1.00 54.31 295 ALA A CA 1
ATOM 2191 C C . ALA A 1 295 ? 68.965 -7.406 -12.660 1.00 54.31 295 ALA A C 1
ATOM 2193 O O . ALA A 1 295 ? 69.421 -7.042 -11.571 1.00 54.31 295 ALA A O 1
ATOM 2194 N N . PRO A 1 296 ? 68.929 -8.714 -12.976 1.00 53.53 296 PRO A N 1
ATOM 2195 C CA . PRO A 1 296 ? 69.257 -9.767 -12.020 1.00 53.53 296 PRO A CA 1
ATOM 2196 C C . PRO A 1 296 ? 70.761 -9.799 -11.697 1.00 53.53 296 PRO A C 1
ATOM 2198 O O . PRO A 1 296 ? 71.607 -9.957 -12.581 1.00 53.53 296 PRO A O 1
ATOM 2201 N N . LYS A 1 297 ? 71.107 -9.705 -10.405 1.00 54.38 297 LYS A N 1
ATOM 2202 C CA . LYS A 1 297 ? 72.485 -9.870 -9.914 1.00 54.38 297 LYS A CA 1
ATOM 2203 C C . LYS A 1 297 ? 72.964 -11.312 -10.116 1.00 54.38 297 LYS A C 1
ATOM 2205 O O . LYS A 1 297 ? 72.500 -12.236 -9.449 1.00 54.38 297 LYS A O 1
ATOM 2210 N N . LYS A 1 298 ? 73.954 -11.485 -10.996 1.00 47.44 298 LYS A N 1
ATOM 2211 C CA . LYS A 1 298 ? 74.782 -12.695 -11.098 1.00 47.44 298 LYS A CA 1
ATOM 2212 C C . LYS A 1 298 ? 75.551 -12.898 -9.786 1.00 47.44 298 LYS A C 1
ATOM 2214 O O . LYS A 1 298 ? 76.305 -12.021 -9.375 1.00 47.44 298 LYS A O 1
ATOM 2219 N N . LYS A 1 299 ? 75.396 -14.065 -9.155 1.00 49.09 299 LYS A N 1
ATOM 2220 C CA . LYS A 1 299 ? 76.363 -14.574 -8.174 1.00 49.09 299 LYS A CA 1
ATOM 2221 C C . LYS A 1 299 ? 77.523 -15.191 -8.951 1.00 49.09 299 LYS A C 1
ATOM 2223 O O . LYS A 1 299 ? 77.313 -16.166 -9.667 1.00 49.09 299 LYS A O 1
ATOM 2228 N N . SER A 1 300 ? 78.723 -14.644 -8.800 1.00 47.44 300 SER A N 1
ATOM 2229 C CA . SER A 1 300 ? 79.963 -15.321 -9.174 1.00 47.44 300 SER A CA 1
ATOM 2230 C C . SER A 1 300 ? 80.812 -15.545 -7.932 1.00 47.44 300 SER A C 1
ATOM 2232 O O . SER A 1 300 ? 81.033 -14.633 -7.139 1.00 47.44 300 SER A O 1
ATOM 2234 N N . ALA A 1 301 ? 81.219 -16.800 -7.797 1.00 45.00 301 ALA A N 1
ATOM 2235 C CA . ALA A 1 301 ? 82.145 -17.350 -6.829 1.00 45.00 301 ALA A CA 1
ATOM 2236 C C . ALA A 1 301 ? 83.520 -16.667 -6.851 1.00 45.00 301 ALA A C 1
ATOM 2238 O O . ALA A 1 301 ? 83.936 -16.157 -7.890 1.00 45.00 301 ALA A O 1
ATOM 2239 N N . GLY A 1 302 ? 84.253 -16.789 -5.742 1.00 43.84 302 GLY A N 1
ATOM 2240 C CA . GLY A 1 302 ? 85.713 -16.751 -5.781 1.00 43.84 302 GLY A CA 1
ATOM 2241 C C . GLY A 1 302 ? 86.380 -16.373 -4.464 1.00 43.84 302 GLY A C 1
ATOM 2242 O O . GLY A 1 302 ? 86.528 -15.186 -4.224 1.00 43.84 302 GLY A O 1
ATOM 2243 N N . CYS A 1 303 ? 86.772 -17.413 -3.711 1.00 39.69 303 CYS A N 1
ATOM 2244 C CA . CYS A 1 303 ? 87.902 -17.535 -2.770 1.00 39.69 303 CYS A CA 1
ATOM 2245 C C . CYS A 1 303 ? 88.164 -16.446 -1.721 1.00 39.69 303 CYS A C 1
ATOM 2247 O O . CYS A 1 303 ? 88.617 -15.342 -2.084 1.00 39.69 303 CYS A O 1
#

Secondary structure (DSSP, 8-state):
-TTPPEEEES-HHHHHHHHHHHHHTTPPEEEEE-HHHHHHTT------PPBPHHHHHHHHHHT---EEEE-S-HHHHHHSBSSS-EE--TTTHHHHGGGS-TTS-EEEE-SSSHHHHHHHHHHHHTT-SSEEEBTTHHHHHHHTT---B------SS--------PPPEEE-HHHHHHHHHH-TTSSEEEE-S-HHHHHH---TT-EE--HHHHHH-GGGT--SS-EEEE-SSSHHHHHHHHHHHHH-SSPEEEETTHHHHHHHHHHS----------S-PPPPPPPPPPPPPPPP-------

Radius of gyration: 33.94 Å; Cα contacts (8 Å, |Δi|>4): 423; chains: 1; bounding box: 115×46×75 Å

Mean predicted aligned error: 19.09 Å

Solvent-accessible surface area (backbone atoms only — not comparable to full-atom values): 17844 Å² total; per-residue (Å²): 114,93,93,54,87,35,70,42,70,66,56,76,68,55,42,53,52,48,48,56,56,38,44,76,76,72,44,65,68,77,47,74,48,58,66,67,60,41,53,74,68,68,50,94,76,92,84,67,71,59,41,46,46,68,58,50,50,51,25,56,73,74,68,70,45,54,53,42,34,32,32,39,53,69,72,58,42,58,57,50,29,65,66,97,52,47,77,44,30,57,95,47,30,75,67,56,50,73,81,52,65,46,89,49,43,36,32,26,29,22,60,67,24,65,66,10,52,57,44,46,60,47,39,42,75,71,60,30,79,42,55,32,27,32,42,50,11,50,51,42,30,52,75,68,69,50,80,65,44,47,70,72,73,81,76,93,60,85,84,72,75,72,79,76,73,46,64,39,46,76,36,51,46,73,54,54,53,46,43,62,70,80,44,69,86,54,48,48,40,38,31,47,46,60,68,71,60,44,71,76,52,75,62,91,81,48,41,81,40,53,60,69,54,60,73,70,41,66,72,74,49,55,65,98,35,38,40,35,31,31,25,64,58,18,66,66,22,44,54,52,30,38,56,45,23,67,74,28,91,42,52,31,33,22,36,49,44,9,49,54,43,33,51,57,52,67,74,44,72,76,81,77,76,78,75,80,80,76,87,81,75,80,80,75,74,84,74,81,77,85,81,77,83,83,76,85,83,80,88,76,88,81,135

pLDDT: mean 83.41, std 16.97, range [38.78, 97.88]

Nearest PDB structures (foldseek):
  3gk5-assembly1_A  TM=9.295E-01  e=1.406E-07  Thermoplasma volcanium GSS1
  1yt8-assembly1_A  TM=3.727E-01  e=1.867E-12  Pseudomonas aeruginosa
  3tp9-assembly1_B  TM=4.420E-01  e=1.627E-10  Alicyclobacillus acidocaldarius subsp. acidocaldarius DSM 446
  3iwh-assembly1_A  TM=9.309E-01  e=2.380E-05  Staphylococcus aureus subsp. aureus COL
  3ict-assembly1_A  TM=8.491E-01  e=1.560E-05  Bacillus anthracis str. Ames

Foldseek 3Di:
DPPDAAEAEDDPVVVVVVCVVCVVVPDHHPYYDYVVVCVVVVHDDDDDDAAELVRQVVCVVVVNHFQEEEQDDPVVCQQKNDPDHHYQHLVRLLVCCVVPDLATAYEYAYQQQPSRVVSQVSSVVVNRPRYHYHHRGVPSNVVVVHDMDGPDPDPDDDDPDPPPLQFAAEDELVRVVCCVVPPPPQEAAEEQEPPVVVVVDDDPRYDYDHLVCLLPPCVNQDDNHEYEYAYQQQPSLRVSRSSSSNVHPHHYYYYHGGVPNNVVCVVDPDPPPPDDPDPDDPDDDDDDDDDDDDDDDDDDDDD